Protein AF-A0A963MW33-F1 (afdb_monomer)

Foldseek 3Di:
DDLVVVLVVCVVVVNLVVNLVSLVVVLLVLLVAAEEEAAQQLQPFLLVVLLVSLVVNVVSLVVNVVSVDDSVVVVVVPRDRASLRYAYEHQDPVRLVSSLVSRLVSRVVSVCVVVPPDDDDPPSRDPSVRRHNDNQFKDAPDKDFDADPVRHGDKDQPVPDWDQDPPPRDTDGDPVRIDTDIDGHPMDTDDDDDGPYYDDDDD

Sequence (203 aa):
KDVQTAVQRLTEDGKDEEARKQVHGFHRKLCETRVLDPACGSGNFLYVALEMMKRLEGEVTALLAELGEDQGALGLTGMTVDPHQFLGIELNPWAANVAELVLWIGYLQWHFRTHGKASPSEPVLRDFHNIEHRDAVLVWEDRVPRVDDQGQPVTRWDGVTTMRHPVTGEEVPDPSARVQVYDYVKPKPTAWPEAAFIVGNPP

Radius of gyration: 24.54 Å; Cα contacts (8 Å, |Δi|>4): 303; chains: 1; bounding box: 60×40×71 Å

Mean predicted aligned error: 6.99 Å

Nearest PDB structures (foldseek):
  5hr4-assembly1_C  TM=7.504E-01  e=5.545E-04  Methylophilus methylotrophus
  3q4g-assembly1_B  TM=1.640E-01  e=1.935E+00  Vibrio cholerae O1 biovar El Tor str. N16961
  6nkd-assembly1_A  TM=1.759E-01  e=6.153E+00  metagenome

Secondary structure (DSSP, 8-state):
--HHHHHHHHHHTT-HHHHHHHHHHHHHHHHH--EEETT-TTSHHHHHHHHHHHHHHHHHHHHHHHTT--HHHHHHT-----GGGEEEEESSHHHHHHHHHHHHHHHHHHHHHHHTTPPPPSSSS-----EEES-SSEE-SEEEE-B-TTSPBPEEE-SS-EEE-TTT--EEE-TT-EEE-EEEES-EEPPPPP-SEE-S---

Solvent-accessible surface area (backbone atoms only — not comparable to full-atom values): 11671 Å² total; per-residue (Å²): 131,66,64,66,66,51,30,53,52,26,46,75,71,71,35,52,70,64,24,49,52,53,51,53,55,47,52,52,50,58,49,68,46,26,39,30,19,50,44,30,46,57,22,62,58,53,38,53,51,50,53,53,52,49,51,51,50,49,53,54,53,50,53,41,42,75,73,70,44,62,69,72,62,56,72,69,66,75,75,56,76,57,65,73,36,42,33,32,20,13,75,48,64,68,33,29,55,42,18,54,51,46,35,52,52,54,49,50,56,49,49,38,70,75,53,53,86,59,80,73,66,86,66,83,77,69,90,67,80,32,59,41,73,40,60,54,63,54,41,60,82,47,75,44,78,32,53,49,100,82,67,47,77,39,65,40,68,67,86,74,58,61,37,68,37,93,86,80,66,46,82,37,80,28,86,82,42,63,36,82,38,66,44,64,40,79,63,40,75,36,86,76,80,91,51,79,40,79,49,71,55,86,111

Structure (mmCIF, N/CA/C/O backbone):
data_AF-A0A963MW33-F1
#
_entry.id   AF-A0A963MW33-F1
#
loop_
_atom_site.group_PDB
_atom_site.id
_atom_site.type_symbol
_atom_site.label_atom_id
_atom_site.label_alt_id
_atom_site.label_comp_id
_atom_site.label_asym_id
_atom_site.label_entity_id
_atom_site.label_seq_id
_atom_site.pdbx_PDB_ins_code
_atom_site.Cartn_x
_atom_site.Cartn_y
_atom_site.Cartn_z
_atom_site.occupancy
_atom_site.B_iso_or_equiv
_atom_site.auth_seq_id
_atom_site.auth_comp_id
_atom_site.auth_asym_id
_atom_site.auth_atom_id
_atom_site.pdbx_PDB_model_num
ATOM 1 N N . LYS A 1 1 ? -23.151 8.497 4.524 1.00 48.75 1 LYS A N 1
ATOM 2 C CA . LYS A 1 1 ? -23.741 9.334 5.595 1.00 48.75 1 LYS A CA 1
ATOM 3 C C . LYS A 1 1 ? -22.627 9.625 6.576 1.00 48.75 1 LYS A C 1
ATOM 5 O O . LYS A 1 1 ? -21.864 8.707 6.841 1.00 48.75 1 LYS A O 1
ATOM 10 N N . ASP A 1 2 ? -22.503 10.869 7.013 1.00 83.62 2 ASP A N 1
ATOM 11 C CA . ASP A 1 2 ? -21.482 11.271 7.975 1.00 83.62 2 ASP A CA 1
ATOM 12 C C . ASP A 1 2 ? -21.738 10.591 9.332 1.00 83.62 2 ASP A C 1
ATOM 14 O O . ASP A 1 2 ? -22.838 10.702 9.879 1.00 83.62 2 ASP A O 1
ATOM 18 N N . VAL A 1 3 ? -20.756 9.821 9.811 1.00 84.00 3 VAL A N 1
ATOM 19 C CA . VAL A 1 3 ? -20.847 9.040 11.054 1.00 84.00 3 VAL A CA 1
ATOM 20 C C . VAL A 1 3 ? -20.904 9.976 12.255 1.00 84.00 3 VAL A C 1
ATOM 22 O O . VAL A 1 3 ? -21.692 9.721 13.158 1.00 84.00 3 VAL A O 1
ATOM 25 N N . GLN A 1 4 ? -20.173 11.095 12.228 1.00 84.94 4 GLN A N 1
ATOM 26 C CA . GLN A 1 4 ? -20.154 12.068 13.324 1.00 84.94 4 GLN A CA 1
ATOM 27 C C . GLN A 1 4 ? -21.537 12.685 13.533 1.00 84.94 4 GLN A C 1
ATOM 29 O O . GLN A 1 4 ? -22.083 12.619 14.631 1.00 84.94 4 GLN A O 1
ATOM 34 N N . THR A 1 5 ? -22.165 13.173 12.457 1.00 87.94 5 THR A N 1
ATOM 35 C CA . THR A 1 5 ? -23.544 13.686 12.511 1.00 87.94 5 THR A CA 1
ATOM 36 C C . THR A 1 5 ? -24.539 12.637 13.032 1.00 87.94 5 THR A C 1
ATOM 38 O O . THR A 1 5 ? -25.487 12.971 13.742 1.00 87.94 5 THR A O 1
ATOM 41 N N . ALA A 1 6 ? -24.369 11.363 12.661 1.00 88.25 6 ALA A N 1
ATOM 42 C CA . ALA A 1 6 ? -25.254 10.289 13.116 1.00 88.25 6 ALA A CA 1
ATOM 43 C C . ALA A 1 6 ? -25.067 9.981 14.609 1.00 88.25 6 ALA A C 1
ATOM 45 O O . ALA A 1 6 ? -26.059 9.830 15.318 1.00 88.25 6 ALA A O 1
ATOM 46 N N . VAL A 1 7 ? -23.817 9.911 15.068 1.00 89.81 7 VAL A N 1
ATOM 47 C CA . VAL A 1 7 ? -23.458 9.679 16.471 1.00 89.81 7 VAL A CA 1
ATOM 48 C C . VAL A 1 7 ? -23.977 10.814 17.341 1.00 89.81 7 VAL A C 1
ATOM 50 O O . VAL A 1 7 ? -24.705 10.542 18.285 1.00 89.81 7 VAL A O 1
ATOM 53 N N . GLN A 1 8 ? -23.719 12.070 16.964 1.00 89.50 8 GLN A N 1
ATOM 54 C CA . GLN A 1 8 ? -24.166 13.234 17.728 1.00 89.50 8 GLN A CA 1
ATOM 55 C C . GLN A 1 8 ? -25.685 13.226 17.955 1.00 89.50 8 GLN A C 1
ATOM 57 O O . GLN A 1 8 ? -26.142 13.405 19.079 1.00 89.50 8 GLN A O 1
ATOM 62 N N . ARG A 1 9 ? -26.471 12.947 16.908 1.00 90.94 9 ARG A N 1
ATOM 63 C CA . ARG A 1 9 ? -27.935 12.850 17.024 1.00 90.94 9 ARG A CA 1
ATOM 64 C C . ARG A 1 9 ? -28.382 11.717 17.943 1.00 90.94 9 ARG A C 1
ATOM 66 O O . ARG A 1 9 ? -29.326 11.887 18.701 1.00 90.94 9 ARG A O 1
ATOM 73 N N . LEU A 1 10 ? -27.736 10.554 17.857 1.00 91.00 10 LEU A N 1
ATOM 74 C CA . LEU A 1 10 ? -28.074 9.415 18.712 1.00 91.00 10 LEU A CA 1
ATOM 75 C C . LEU A 1 10 ? -27.743 9.714 20.178 1.00 91.00 10 LEU A C 1
ATOM 77 O O . LEU A 1 10 ? -28.551 9.404 21.045 1.00 91.0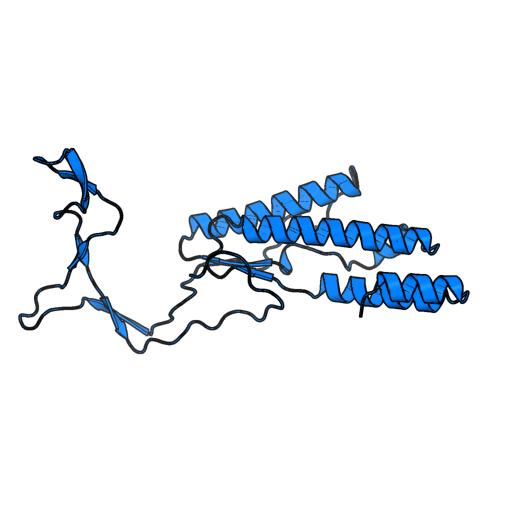0 10 LEU A O 1
ATOM 81 N N . THR A 1 11 ? -26.623 10.378 20.451 1.00 88.75 11 THR A N 1
ATOM 82 C CA . THR A 1 11 ? -26.260 10.817 21.804 1.00 88.75 11 THR A CA 1
ATOM 83 C C . THR A 1 11 ? -27.231 11.878 22.340 1.00 88.75 11 THR A C 1
ATOM 85 O O . THR A 1 11 ? -27.667 11.777 23.483 1.00 88.75 11 THR A O 1
ATOM 88 N N .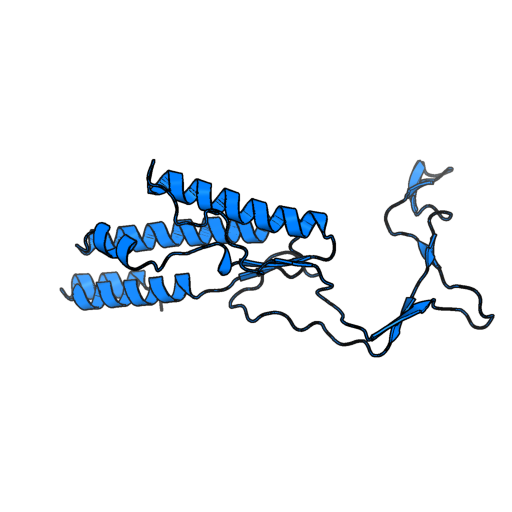 GLU A 1 12 ? -27.652 12.851 21.521 1.00 90.69 12 GLU A N 1
ATOM 89 C CA . GLU A 1 12 ? -28.690 13.836 21.891 1.00 90.69 12 GLU A CA 1
ATOM 90 C C . GLU A 1 12 ? -30.039 13.168 22.227 1.00 90.69 12 GLU A C 1
ATOM 92 O O . GLU A 1 12 ? -30.731 13.594 23.153 1.00 90.69 12 GLU A O 1
ATOM 97 N N . ASP A 1 13 ? -30.383 12.084 21.527 1.00 92.31 13 ASP A N 1
ATOM 98 C CA . ASP A 1 13 ? -31.578 11.269 21.773 1.00 92.31 13 ASP A CA 1
ATOM 99 C C . ASP A 1 13 ? -31.429 10.290 22.966 1.00 92.31 13 ASP A C 1
ATOM 101 O O . ASP A 1 13 ? -32.359 9.528 23.248 1.00 92.31 13 ASP A O 1
ATOM 105 N N . GLY A 1 14 ? -30.278 10.263 23.653 1.00 89.69 14 GLY A N 1
ATOM 106 C CA . GLY A 1 14 ? -29.984 9.334 24.757 1.00 89.69 14 GLY A CA 1
ATOM 107 C C . GLY A 1 14 ? -29.775 7.874 24.324 1.00 89.69 14 GLY A C 1
ATOM 108 O O . GLY A 1 14 ? -29.991 6.952 25.111 1.00 89.69 14 GLY A O 1
ATOM 109 N N . LYS A 1 15 ? -29.403 7.650 23.060 1.00 92.50 15 LYS A N 1
ATOM 110 C CA . LYS A 1 15 ? -29.235 6.346 22.394 1.00 92.50 15 LYS A CA 1
ATOM 111 C C . LYS A 1 15 ? -27.761 5.959 22.248 1.00 92.50 15 LYS A C 1
ATOM 113 O O . LYS A 1 15 ? -27.265 5.703 21.147 1.00 92.50 15 LYS A O 1
ATOM 118 N N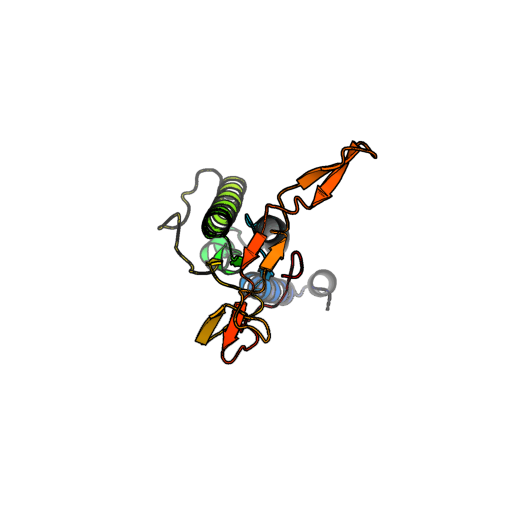 . ASP A 1 16 ? -27.050 5.920 23.370 1.00 88.00 16 ASP A N 1
ATOM 119 C CA . ASP A 1 16 ? -25.592 5.729 23.389 1.00 88.00 16 ASP A CA 1
ATOM 120 C C . ASP A 1 16 ? -25.158 4.354 22.857 1.00 88.00 16 ASP A C 1
ATOM 122 O O . ASP A 1 16 ? -24.148 4.242 22.162 1.00 88.00 16 ASP A O 1
ATOM 126 N N . GLU A 1 17 ? -25.948 3.304 23.093 1.00 88.38 17 GLU A N 1
ATOM 127 C CA . GLU A 1 17 ? -25.665 1.963 22.564 1.00 88.38 17 GLU A CA 1
ATOM 128 C C . GLU A 1 17 ? -25.762 1.917 21.030 1.00 88.38 17 GLU A C 1
ATOM 130 O O . GLU A 1 17 ? -24.904 1.339 20.352 1.00 88.38 17 GLU A O 1
ATOM 135 N N . GLU A 1 18 ? -26.771 2.566 20.437 1.00 90.81 18 GLU A N 1
ATOM 136 C CA . GLU A 1 18 ? -26.845 2.688 18.981 1.00 90.81 18 GLU A CA 1
ATOM 137 C C . GLU A 1 18 ? -25.737 3.581 18.417 1.00 90.81 18 GLU A C 1
ATOM 139 O O . GLU A 1 18 ? -25.229 3.290 17.328 1.00 90.81 18 GLU A O 1
ATOM 144 N N . ALA A 1 19 ? -25.335 4.627 19.145 1.00 90.88 19 ALA A N 1
ATOM 145 C CA . ALA A 1 19 ? -24.217 5.486 18.773 1.00 90.88 19 ALA A CA 1
ATOM 146 C C . ALA A 1 19 ? -22.904 4.686 18.707 1.00 90.88 19 ALA A C 1
ATOM 148 O O . ALA A 1 19 ? -22.249 4.679 17.660 1.00 90.88 19 ALA A O 1
ATOM 149 N N . ARG A 1 20 ? -22.574 3.912 19.751 1.00 90.50 20 ARG A N 1
ATOM 150 C CA . ARG A 1 20 ? -21.399 3.019 19.757 1.00 90.50 20 ARG A CA 1
ATOM 151 C C . ARG A 1 20 ? -21.442 2.032 18.599 1.00 90.50 20 ARG A C 1
ATOM 153 O O . ARG A 1 20 ? -20.453 1.862 17.891 1.00 90.50 20 ARG A O 1
ATOM 160 N N . LYS A 1 21 ? -22.603 1.426 18.328 1.00 90.69 21 LYS A N 1
ATOM 161 C CA . LYS A 1 21 ? -22.762 0.485 17.208 1.00 90.69 21 LYS A CA 1
ATOM 162 C C . LYS A 1 21 ? -22.443 1.116 15.847 1.00 90.69 21 LYS A C 1
ATOM 164 O O . LYS A 1 21 ? -21.883 0.436 14.986 1.00 90.69 21 LYS A O 1
ATOM 169 N N . GLN A 1 22 ? -22.783 2.390 15.633 1.00 92.50 22 GLN A N 1
ATOM 170 C CA . GLN A 1 22 ? -22.403 3.106 14.407 1.00 92.50 22 GLN A CA 1
ATOM 171 C C . GLN A 1 22 ? -20.886 3.275 14.304 1.00 92.50 22 GLN A C 1
ATOM 173 O O . GLN A 1 22 ? -20.317 3.020 13.241 1.00 92.50 22 GLN A O 1
ATOM 178 N N . VAL A 1 23 ? -20.232 3.653 15.404 1.00 92.12 23 VAL A N 1
ATOM 179 C CA . VAL A 1 23 ? -18.778 3.848 15.441 1.00 92.12 23 VAL A CA 1
ATOM 180 C C . VAL A 1 23 ? -18.035 2.524 15.244 1.00 92.12 23 VAL A C 1
ATOM 182 O O . VAL A 1 23 ? -17.145 2.460 14.404 1.00 92.12 23 VAL A O 1
ATOM 185 N N . HIS A 1 24 ? -18.469 1.435 15.886 1.00 90.75 24 HIS A N 1
ATOM 186 C CA . HIS A 1 24 ? -17.952 0.078 15.642 1.00 90.75 24 HIS A CA 1
ATOM 187 C C . HIS A 1 24 ? -18.115 -0.360 14.185 1.00 90.75 24 HIS A C 1
ATOM 189 O O . HIS A 1 24 ? -17.204 -0.932 13.586 1.00 90.75 24 HIS A O 1
ATOM 195 N N . GLY A 1 25 ? -19.271 -0.068 13.581 1.00 92.12 25 GLY A N 1
ATOM 196 C CA . GLY A 1 25 ? -19.514 -0.350 12.167 1.00 92.12 25 GLY A CA 1
ATOM 197 C C . GLY A 1 25 ? -18.551 0.399 11.244 1.00 92.12 25 GLY A C 1
ATOM 198 O O . GLY A 1 25 ? -18.087 -0.164 10.250 1.00 92.12 25 GLY A O 1
ATOM 199 N N . PHE A 1 26 ? -18.224 1.647 11.586 1.00 93.56 26 PHE A N 1
ATOM 200 C CA . PHE A 1 26 ? -17.223 2.434 10.877 1.00 93.56 26 PHE A CA 1
ATOM 201 C C . PHE A 1 26 ? -15.803 1.905 11.103 1.00 93.56 26 PHE A C 1
ATOM 203 O O . PHE A 1 26 ? -15.081 1.722 10.126 1.00 93.56 26 PHE A O 1
ATOM 210 N N . HIS A 1 27 ? -15.430 1.597 12.348 1.00 92.44 27 HIS A N 1
ATOM 211 C CA . HIS A 1 27 ? -14.123 1.035 12.702 1.00 92.44 27 HIS A CA 1
ATOM 212 C C . HIS A 1 27 ? -13.838 -0.258 11.940 1.00 92.44 27 HIS A C 1
ATOM 214 O O . HIS A 1 27 ? -12.794 -0.403 11.307 1.00 92.44 27 HIS A O 1
ATOM 220 N N . ARG A 1 28 ? -14.818 -1.168 11.896 1.00 92.56 28 ARG A N 1
ATOM 221 C CA . ARG A 1 28 ? -14.711 -2.402 11.111 1.00 92.56 28 ARG A CA 1
ATOM 222 C C . ARG A 1 28 ? -14.475 -2.107 9.631 1.00 92.56 28 ARG A C 1
ATOM 224 O O . ARG A 1 28 ? -13.563 -2.665 9.035 1.00 92.56 28 ARG A O 1
ATOM 231 N N . LYS A 1 29 ? -15.249 -1.187 9.046 1.00 94.25 29 LYS A N 1
ATOM 232 C CA . LYS A 1 29 ? -15.061 -0.786 7.645 1.00 94.25 29 LYS A CA 1
ATOM 233 C C . LYS A 1 29 ? -13.669 -0.190 7.407 1.00 94.25 29 LYS A C 1
ATOM 235 O O . LYS A 1 29 ? -13.078 -0.435 6.358 1.00 94.25 29 LYS A O 1
ATOM 240 N N . LEU A 1 30 ? -13.147 0.585 8.356 1.00 94.75 30 LEU A N 1
ATOM 241 C CA . LEU A 1 30 ? -11.799 1.143 8.291 1.00 94.75 30 LEU A CA 1
ATOM 242 C C . LEU A 1 30 ? -10.735 0.032 8.290 1.00 94.75 30 LEU A C 1
ATOM 244 O O . LEU A 1 30 ? -9.830 0.086 7.464 1.00 94.75 30 LEU A O 1
ATOM 248 N N . CYS A 1 31 ? -10.887 -0.996 9.131 1.00 93.56 31 CYS A N 1
ATOM 249 C CA . CYS A 1 31 ? -9.987 -2.159 9.199 1.00 93.56 31 CYS A CA 1
ATOM 250 C C . CYS A 1 31 ? -10.105 -3.115 7.993 1.00 93.56 31 CYS A C 1
ATOM 252 O O . CYS A 1 31 ? -9.196 -3.890 7.728 1.00 93.56 31 CYS A O 1
ATOM 254 N N . GLU A 1 32 ? -11.212 -3.070 7.248 1.00 94.56 32 GLU A N 1
ATOM 255 C CA . GLU A 1 32 ? -11.421 -3.864 6.024 1.00 94.56 32 GLU A CA 1
ATOM 256 C C . GLU A 1 32 ? -11.023 -3.102 4.743 1.00 94.56 32 GLU A C 1
ATOM 258 O O . GLU A 1 32 ? -10.964 -3.675 3.654 1.00 94.56 32 GLU A O 1
ATOM 263 N N . THR A 1 33 ? -10.769 -1.793 4.839 1.00 97.06 33 THR A N 1
ATOM 264 C CA . THR A 1 33 ? -10.460 -0.946 3.679 1.00 97.06 33 THR A CA 1
ATOM 265 C C . THR A 1 33 ? -9.074 -1.274 3.135 1.00 97.06 33 THR A C 1
ATOM 267 O O . THR A 1 33 ? -8.101 -1.202 3.873 1.00 97.06 33 THR A O 1
ATOM 270 N N . ARG A 1 34 ? -8.964 -1.577 1.838 1.00 97.94 34 ARG A N 1
ATOM 271 C CA . ARG A 1 34 ? -7.679 -1.835 1.165 1.00 97.94 34 ARG A CA 1
ATOM 272 C C . ARG A 1 34 ? -7.307 -0.689 0.228 1.00 97.94 34 ARG A C 1
ATOM 274 O O . ARG A 1 34 ? -8.168 -0.196 -0.504 1.00 97.94 34 ARG A O 1
ATOM 281 N N . VAL A 1 35 ? -6.039 -0.292 0.238 1.00 98.31 35 VAL A N 1
ATOM 282 C CA . VAL A 1 35 ? -5.477 0.792 -0.582 1.00 98.31 35 VAL A CA 1
ATOM 283 C C . VAL A 1 35 ? -4.408 0.208 -1.495 1.00 98.31 35 VAL A C 1
ATOM 285 O O . VAL A 1 35 ? -3.521 -0.477 -1.004 1.00 98.31 35 VAL A O 1
ATOM 288 N N . LEU A 1 36 ? -4.481 0.474 -2.797 1.00 98.19 36 LEU A N 1
ATOM 289 C CA . LEU A 1 36 ? -3.510 0.013 -3.791 1.00 98.19 36 LEU A CA 1
ATOM 290 C C . LEU A 1 36 ? -2.697 1.181 -4.357 1.00 98.19 36 LEU A C 1
ATOM 292 O O . LEU A 1 36 ? -3.268 2.197 -4.744 1.00 98.19 36 LEU A O 1
ATOM 296 N N . ASP A 1 37 ? -1.387 0.996 -4.480 1.00 98.06 37 ASP A N 1
ATOM 297 C CA . ASP A 1 37 ? -0.503 1.816 -5.309 1.00 98.06 37 ASP A CA 1
ATOM 298 C C . ASP A 1 37 ? 0.154 0.919 -6.382 1.00 98.06 37 ASP A C 1
ATOM 300 O O . ASP A 1 37 ? 1.003 0.086 -6.048 1.00 98.06 37 ASP A O 1
ATOM 304 N N . PRO A 1 38 ? -0.264 1.014 -7.661 1.00 96.94 38 PRO A N 1
ATOM 305 C CA . PRO A 1 38 ? 0.209 0.138 -8.733 1.00 96.94 38 PRO A CA 1
ATOM 306 C C . PRO A 1 38 ? 1.599 0.517 -9.276 1.00 96.94 38 PRO A C 1
ATOM 308 O O . PRO A 1 38 ? 2.081 -0.145 -10.190 1.00 96.94 38 PRO A O 1
ATOM 311 N N . ALA A 1 39 ? 2.232 1.567 -8.751 1.00 96.38 39 ALA A N 1
ATOM 312 C CA . ALA A 1 39 ? 3.600 1.964 -9.076 1.00 96.38 39 ALA A CA 1
ATOM 313 C C . ALA A 1 39 ? 4.283 2.491 -7.808 1.00 96.38 39 ALA A C 1
ATOM 315 O O . ALA A 1 39 ? 4.708 3.650 -7.730 1.00 96.38 39 ALA A O 1
ATOM 316 N N . CYS A 1 40 ? 4.319 1.644 -6.773 1.00 96.25 40 CYS A N 1
ATOM 317 C CA . CYS A 1 40 ? 4.516 2.124 -5.410 1.00 96.25 40 CYS A CA 1
ATOM 318 C C . CYS A 1 40 ? 5.925 2.641 -5.117 1.00 96.25 40 CYS A C 1
ATOM 320 O O . CYS A 1 40 ? 6.119 3.342 -4.116 1.00 96.25 40 CYS A O 1
ATOM 322 N N . GLY A 1 41 ? 6.921 2.319 -5.950 1.00 95.81 41 GLY A N 1
ATOM 323 C CA . GLY A 1 41 ? 8.308 2.690 -5.714 1.00 95.81 41 GLY A CA 1
ATOM 324 C C . GLY A 1 41 ? 8.755 2.218 -4.335 1.00 95.81 41 GLY A C 1
ATOM 325 O O . GLY A 1 41 ? 8.571 1.063 -3.968 1.00 95.81 41 GLY A O 1
ATOM 326 N N . SER A 1 42 ? 9.303 3.138 -3.541 1.00 95.81 42 SER A N 1
ATOM 327 C CA . SER A 1 42 ? 9.700 2.899 -2.147 1.00 95.81 42 SER A CA 1
ATOM 328 C C . SER A 1 42 ? 8.549 2.974 -1.128 1.00 95.81 42 SER A C 1
ATOM 330 O O . SER A 1 42 ? 8.806 2.987 0.074 1.00 95.81 42 SER A O 1
ATOM 332 N N . GLY A 1 43 ? 7.291 3.054 -1.571 1.00 96.44 43 GLY A N 1
ATOM 333 C CA . GLY A 1 43 ? 6.102 2.935 -0.722 1.00 96.44 43 GLY A CA 1
ATOM 334 C C . GLY A 1 43 ? 5.609 4.229 -0.069 1.00 96.44 43 GLY A C 1
ATOM 335 O O . GLY A 1 43 ? 4.821 4.166 0.871 1.00 96.44 43 GLY A O 1
ATOM 336 N N . ASN A 1 44 ? 6.033 5.411 -0.531 1.00 96.12 44 ASN A N 1
ATOM 337 C CA . ASN A 1 44 ? 5.699 6.680 0.136 1.00 96.12 44 ASN A CA 1
ATOM 338 C C . ASN A 1 44 ? 4.184 6.961 0.213 1.00 96.12 44 ASN A C 1
ATOM 340 O O . ASN A 1 44 ? 3.687 7.352 1.266 1.00 96.12 44 ASN A O 1
ATOM 344 N N . PHE A 1 45 ? 3.431 6.755 -0.872 1.00 97.25 45 PHE A N 1
ATOM 345 C CA . PHE A 1 45 ? 1.979 6.979 -0.849 1.00 97.25 45 PHE A CA 1
ATOM 346 C C . PHE A 1 45 ? 1.259 5.981 0.056 1.00 97.25 45 PHE A C 1
ATOM 348 O O . PHE A 1 45 ? 0.359 6.372 0.799 1.00 97.25 45 PHE A O 1
ATOM 355 N N . LEU A 1 46 ? 1.689 4.717 0.042 1.00 97.69 46 LEU A N 1
ATOM 356 C CA . LEU A 1 46 ? 1.166 3.687 0.937 1.00 97.69 46 LEU A CA 1
ATOM 357 C C . LEU A 1 46 ? 1.453 4.022 2.407 1.00 97.69 46 LEU A C 1
ATOM 359 O O .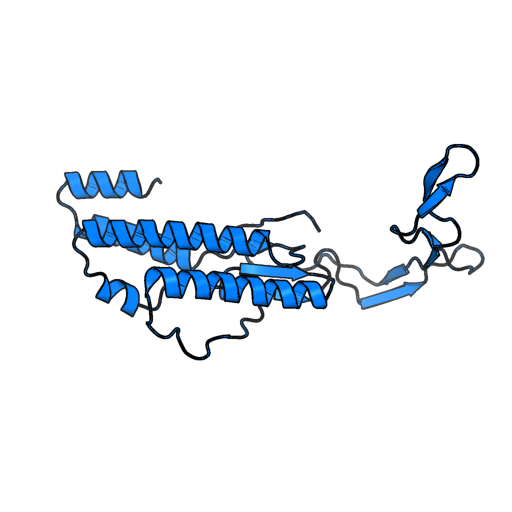 LEU A 1 46 ? 0.562 3.903 3.242 1.00 97.69 46 LEU A O 1
ATOM 363 N N . TYR A 1 47 ? 2.654 4.517 2.717 1.00 96.94 47 TYR A N 1
ATOM 364 C CA . TYR A 1 47 ? 3.011 4.998 4.052 1.00 96.94 47 TYR A CA 1
ATOM 365 C C . TYR A 1 47 ? 2.123 6.158 4.510 1.00 96.94 47 TYR A C 1
ATOM 367 O O . TYR A 1 47 ? 1.585 6.120 5.615 1.00 96.94 47 TYR A O 1
ATOM 375 N N . VAL A 1 48 ? 1.928 7.172 3.661 1.00 96.88 48 VAL A N 1
ATOM 376 C CA . VAL A 1 48 ? 1.061 8.315 3.987 1.00 96.88 48 VAL A CA 1
ATOM 377 C C . VAL A 1 48 ? -0.378 7.847 4.206 1.00 96.88 48 VAL A C 1
ATOM 379 O O . VAL A 1 48 ? -1.022 8.273 5.163 1.00 96.88 48 VAL A O 1
ATOM 382 N N . ALA A 1 49 ? -0.880 6.934 3.370 1.00 97.56 49 ALA A N 1
ATOM 383 C CA . ALA A 1 49 ? -2.208 6.356 3.546 1.00 97.56 49 ALA A CA 1
ATOM 384 C C . ALA A 1 49 ? -2.328 5.602 4.884 1.00 97.56 49 ALA A C 1
ATOM 386 O O . ALA A 1 49 ? -3.308 5.804 5.603 1.00 97.56 49 ALA A O 1
ATOM 387 N N . LEU A 1 50 ? -1.319 4.804 5.255 1.00 97.06 50 LEU A N 1
ATOM 388 C CA . LEU A 1 50 ? -1.245 4.119 6.549 1.00 97.06 50 LEU A CA 1
ATOM 389 C C . LEU A 1 50 ? -1.271 5.106 7.711 1.00 97.06 50 LEU A C 1
ATOM 391 O O . LEU A 1 50 ? -2.068 4.940 8.632 1.00 97.06 50 LEU A O 1
ATOM 395 N N . GLU A 1 51 ? -0.448 6.151 7.663 1.00 95.25 51 GLU A N 1
ATOM 396 C CA . GLU A 1 51 ? -0.406 7.179 8.701 1.00 95.25 51 GLU A CA 1
ATOM 397 C C . GLU A 1 51 ? -1.763 7.884 8.856 1.00 95.25 51 GLU A C 1
ATOM 399 O O . GLU A 1 51 ? -2.256 8.053 9.975 1.00 95.25 51 GLU A O 1
ATOM 404 N N . MET A 1 52 ? -2.408 8.250 7.745 1.00 96.19 52 MET A N 1
ATOM 405 C CA . MET A 1 52 ? -3.722 8.896 7.764 1.00 96.19 52 MET A CA 1
ATOM 406 C C . MET A 1 52 ? -4.818 7.966 8.299 1.00 96.19 52 MET A C 1
ATOM 408 O O . MET A 1 52 ? -5.633 8.395 9.116 1.00 96.19 52 MET A O 1
ATOM 412 N N . MET A 1 53 ? -4.829 6.692 7.893 1.00 96.38 53 MET A N 1
ATOM 413 C CA . MET A 1 53 ? -5.788 5.704 8.400 1.00 96.38 53 MET A CA 1
ATOM 414 C C . MET A 1 53 ? -5.569 5.406 9.886 1.00 96.38 53 MET A C 1
ATOM 416 O O . MET A 1 53 ? -6.541 5.308 10.630 1.00 96.38 53 MET A O 1
ATOM 420 N N . LYS A 1 54 ? -4.315 5.339 10.346 1.00 93.94 54 LYS A N 1
ATOM 421 C CA . LYS A 1 54 ? -3.970 5.186 11.766 1.00 93.94 54 LYS A CA 1
ATOM 422 C C . LYS A 1 54 ? -4.382 6.381 12.615 1.00 93.94 54 LYS A C 1
ATOM 424 O O . LYS A 1 54 ? -4.878 6.211 13.728 1.00 93.94 54 LYS A O 1
ATOM 429 N N . ARG A 1 55 ? -4.231 7.595 12.088 1.00 93.94 55 ARG A N 1
ATOM 430 C CA . ARG A 1 55 ? -4.733 8.802 12.748 1.00 93.94 55 ARG A CA 1
ATOM 431 C C . ARG A 1 55 ? -6.256 8.772 12.882 1.00 93.94 55 ARG A C 1
ATOM 433 O O . ARG A 1 55 ? -6.763 9.033 13.968 1.00 93.94 55 ARG A O 1
ATOM 440 N N . LEU A 1 56 ? -6.959 8.407 11.811 1.00 94.06 56 LEU A N 1
ATOM 441 C CA . LEU A 1 56 ? -8.414 8.272 11.814 1.00 94.06 56 LEU A CA 1
ATOM 442 C C . LEU A 1 56 ? -8.889 7.181 12.788 1.00 94.06 56 LEU A C 1
ATOM 444 O O . LEU A 1 56 ? -9.849 7.391 13.519 1.00 94.06 56 LEU A O 1
ATOM 448 N N . GLU A 1 57 ? -8.193 6.046 12.858 1.00 92.31 57 GLU A N 1
ATOM 449 C CA . GLU A 1 57 ? -8.435 5.003 13.865 1.00 92.31 57 GLU A CA 1
ATOM 450 C C . GLU A 1 57 ? -8.289 5.541 15.301 1.00 92.31 57 GLU A C 1
ATOM 452 O O . GLU A 1 57 ? -9.095 5.217 16.178 1.00 92.31 57 GLU A O 1
ATOM 457 N N . GLY A 1 58 ? -7.296 6.400 15.547 1.00 89.69 58 GLY A N 1
ATOM 458 C CA . GLY A 1 58 ? -7.135 7.082 16.831 1.00 89.69 58 GLY A CA 1
ATOM 459 C C . GLY A 1 58 ? -8.333 7.968 17.190 1.00 89.69 58 GLY A C 1
ATOM 460 O O . GLY A 1 58 ? -8.805 7.923 18.324 1.00 89.69 58 GLY A O 1
ATOM 461 N N . GLU A 1 59 ? -8.868 8.721 16.225 1.00 91.31 59 GLU A N 1
ATOM 462 C CA . GLU A 1 59 ? -10.072 9.551 16.409 1.00 91.31 59 GLU A CA 1
ATOM 463 C C . GLU A 1 59 ? -11.317 8.697 16.703 1.00 91.31 59 GLU A C 1
ATOM 465 O O . GLU A 1 59 ? -12.104 9.022 17.591 1.00 91.31 59 GLU A O 1
ATOM 470 N N . VAL A 1 60 ? -11.468 7.564 16.011 1.00 90.88 60 VAL A N 1
ATOM 471 C CA . VAL A 1 60 ? -12.541 6.585 16.252 1.00 90.88 60 VAL A CA 1
ATOM 472 C C . VAL A 1 60 ? -12.457 6.003 17.665 1.00 90.88 60 VAL A C 1
ATOM 474 O O . VAL A 1 60 ? -13.466 5.920 18.364 1.00 90.88 60 VAL A O 1
ATOM 477 N N . THR A 1 61 ? -11.253 5.638 18.103 1.00 88.31 61 THR A N 1
ATOM 478 C CA . THR A 1 61 ? -11.008 5.081 19.442 1.00 88.31 61 THR A CA 1
ATOM 479 C C . THR A 1 61 ? -11.297 6.111 20.536 1.00 88.31 61 THR A C 1
ATOM 481 O O . THR A 1 61 ? -11.908 5.779 21.551 1.00 88.31 61 THR A O 1
ATOM 484 N N . ALA A 1 62 ? -10.909 7.373 20.321 1.00 88.00 62 ALA A N 1
ATOM 485 C CA . ALA A 1 62 ? -11.221 8.469 21.235 1.00 88.00 62 ALA A CA 1
ATOM 486 C C . ALA A 1 62 ? -12.738 8.685 21.367 1.00 88.00 62 ALA A C 1
ATOM 488 O O . ALA A 1 62 ? -13.241 8.781 22.484 1.00 88.00 62 ALA A O 1
ATOM 489 N N . LEU A 1 63 ? -13.474 8.664 20.251 1.00 89.56 63 LEU A N 1
ATOM 490 C CA . LEU A 1 63 ? -14.932 8.804 20.254 1.00 89.56 63 LEU A CA 1
ATOM 491 C C . LEU A 1 63 ? -15.631 7.667 21.018 1.00 89.56 63 LEU A C 1
ATOM 493 O O . LEU A 1 63 ? -16.585 7.909 21.752 1.00 89.56 63 LEU A O 1
ATOM 497 N N . LEU A 1 64 ? -15.162 6.423 20.887 1.00 88.69 64 LEU A N 1
ATOM 498 C CA . LEU A 1 64 ? -15.710 5.299 21.658 1.00 88.69 64 LEU A CA 1
ATOM 499 C C . LEU A 1 64 ? -15.458 5.454 23.164 1.00 88.69 64 LEU A C 1
ATOM 501 O O . LEU A 1 64 ? -16.350 5.172 23.965 1.00 88.69 64 LEU A O 1
ATOM 505 N N . ALA A 1 65 ? -14.283 5.962 23.544 1.00 86.75 65 ALA A N 1
ATOM 506 C CA . ALA A 1 65 ? -13.973 6.267 24.938 1.00 86.75 65 ALA A CA 1
ATOM 507 C C . ALA A 1 65 ? -14.869 7.387 25.501 1.00 86.75 65 ALA A C 1
ATOM 509 O O . ALA A 1 65 ? -15.343 7.282 26.631 1.00 86.75 65 ALA A O 1
ATOM 510 N N . GLU A 1 66 ? -15.161 8.428 24.712 1.00 88.12 66 GLU A N 1
ATOM 511 C CA . GLU A 1 66 ? -16.116 9.488 25.080 1.00 88.12 66 GLU A CA 1
ATOM 512 C C . GLU A 1 66 ? -17.541 8.950 25.270 1.00 88.12 66 GLU A C 1
ATOM 514 O O . GLU A 1 66 ? -18.250 9.382 26.177 1.00 88.12 66 GLU A O 1
ATOM 519 N N . LEU A 1 67 ? -17.938 7.953 24.474 1.00 87.62 67 LEU A N 1
ATOM 520 C CA . LEU A 1 67 ? -19.206 7.236 24.628 1.00 87.62 67 LEU A CA 1
ATOM 521 C C . LEU A 1 67 ? -19.202 6.243 25.807 1.00 87.62 67 LEU A C 1
ATOM 523 O O . LEU A 1 67 ? -20.171 5.501 25.974 1.00 87.62 67 LEU A O 1
ATOM 527 N N . GLY A 1 68 ? -18.151 6.208 26.630 1.00 84.44 68 GLY A N 1
ATOM 528 C CA . GLY A 1 68 ? -18.069 5.406 27.853 1.00 84.44 68 GLY A CA 1
ATOM 529 C C . GLY A 1 68 ? -17.618 3.958 27.652 1.00 84.44 68 GLY A C 1
ATOM 530 O O . GLY A 1 68 ? -17.836 3.135 28.540 1.00 84.44 68 GLY A O 1
ATOM 531 N N . GLU A 1 69 ? -17.020 3.625 26.507 1.00 80.94 69 GLU A N 1
ATOM 532 C CA . GLU A 1 69 ? -16.424 2.308 26.271 1.00 80.94 69 GLU A CA 1
ATOM 533 C C . GLU A 1 69 ? -14.989 2.252 26.822 1.00 80.94 69 GLU A C 1
ATOM 535 O O . GLU A 1 69 ? -14.186 3.160 26.605 1.00 80.94 69 GLU A O 1
ATOM 540 N N . ASP A 1 70 ? -14.656 1.191 27.562 1.00 70.12 70 ASP A N 1
ATOM 541 C CA . ASP A 1 70 ? -13.311 1.024 28.118 1.00 70.12 70 ASP A CA 1
ATOM 542 C C . ASP A 1 70 ? -12.301 0.752 26.989 1.00 70.12 70 ASP A C 1
ATOM 544 O O . ASP A 1 70 ? -12.475 -0.170 26.186 1.00 70.12 70 ASP A O 1
ATOM 548 N N . GLN A 1 71 ? -11.213 1.527 26.942 1.00 60.53 71 GLN A N 1
ATOM 549 C CA . GLN A 1 71 ? -10.163 1.392 25.926 1.00 60.53 71 GLN A CA 1
ATOM 550 C C . GLN A 1 71 ? -9.521 -0.004 25.923 1.00 60.53 71 GLN A C 1
ATOM 552 O O . GLN A 1 71 ? -9.059 -0.468 24.879 1.00 60.53 71 GLN A O 1
ATOM 557 N N . GLY A 1 72 ? -9.540 -0.705 27.064 1.00 57.09 72 GLY A N 1
ATOM 558 C CA . GLY A 1 72 ? -9.081 -2.091 27.151 1.00 57.09 72 GLY A CA 1
ATOM 559 C C . GLY A 1 72 ? -9.880 -3.051 26.261 1.00 57.09 72 GLY A C 1
ATOM 560 O O . GLY A 1 72 ? -9.298 -3.966 25.682 1.00 57.09 72 GLY A O 1
ATOM 561 N N . ALA A 1 73 ? -11.186 -2.822 26.086 1.00 53.47 73 ALA A N 1
ATOM 562 C CA . ALA A 1 73 ? -12.047 -3.669 25.261 1.00 53.47 73 ALA A CA 1
ATOM 563 C C 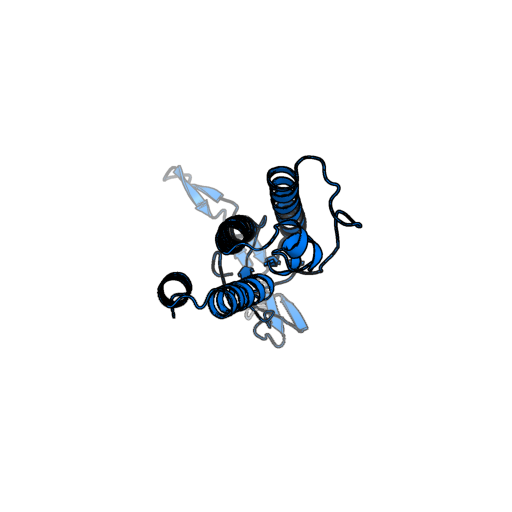. ALA A 1 73 ? -11.742 -3.527 23.760 1.00 53.47 73 ALA A C 1
ATOM 565 O O . ALA A 1 73 ? -11.797 -4.514 23.030 1.00 53.47 73 ALA A O 1
ATOM 566 N N . LEU A 1 74 ? -11.349 -2.331 23.311 1.00 55.00 74 LEU A N 1
ATOM 567 C CA . LEU A 1 74 ? -11.045 -2.047 21.905 1.00 55.00 74 LEU A CA 1
ATOM 568 C C . LEU A 1 74 ? -9.745 -2.707 21.445 1.00 55.00 74 LEU A C 1
ATOM 570 O O . LEU A 1 74 ? -9.731 -3.374 20.408 1.00 55.00 74 LEU A O 1
ATOM 574 N N . GLY A 1 75 ? -8.690 -2.617 22.262 1.00 53.12 75 GLY A N 1
ATOM 575 C CA . GLY A 1 75 ? -7.412 -3.289 21.998 1.00 53.12 75 GLY A CA 1
ATOM 576 C C . GLY A 1 75 ? -7.504 -4.822 22.006 1.00 53.12 75 GLY A C 1
ATOM 577 O O . GLY A 1 75 ? -6.726 -5.489 21.328 1.00 53.12 75 GLY A O 1
ATOM 578 N N . LEU A 1 76 ? -8.483 -5.393 22.718 1.00 46.69 76 LEU A N 1
ATOM 579 C CA . LEU A 1 76 ? -8.700 -6.843 22.811 1.00 46.69 76 LEU A CA 1
ATOM 580 C C . LEU A 1 76 ? -9.376 -7.455 21.575 1.00 46.69 76 LEU A C 1
ATOM 582 O O . LEU A 1 76 ? -9.299 -8.669 21.390 1.00 46.69 76 LEU A O 1
ATOM 586 N N . THR A 1 77 ? -10.027 -6.657 20.720 1.00 57.66 77 THR A N 1
ATOM 587 C CA . THR A 1 77 ? -10.732 -7.197 19.540 1.00 57.66 77 THR A CA 1
ATOM 588 C C . THR A 1 77 ? -9.799 -7.627 18.407 1.00 57.66 77 THR A C 1
ATOM 590 O O . THR A 1 77 ? -10.242 -8.312 17.487 1.00 57.66 77 THR A O 1
ATOM 593 N N . GLY A 1 78 ? -8.522 -7.224 18.444 1.00 67.62 78 GLY A N 1
ATOM 594 C CA . GLY A 1 78 ? -7.553 -7.496 17.376 1.00 67.62 78 GLY A CA 1
ATOM 595 C C . GLY A 1 78 ? -7.889 -6.830 16.034 1.00 67.62 78 GLY A C 1
ATOM 596 O O . GLY A 1 78 ? -7.171 -7.043 15.061 1.00 67.62 78 GLY A O 1
ATOM 597 N N . MET A 1 79 ? -8.959 -6.029 15.966 1.00 79.19 79 MET A N 1
ATOM 598 C CA . MET A 1 79 ? -9.339 -5.265 14.783 1.00 79.19 79 MET A CA 1
ATOM 599 C C . MET A 1 79 ? -8.647 -3.914 14.832 1.00 79.19 79 MET A C 1
ATOM 601 O O . MET A 1 79 ? -9.101 -2.993 15.511 1.00 79.19 79 MET A O 1
ATOM 605 N N . THR A 1 80 ? -7.531 -3.817 14.120 1.00 88.62 80 THR A N 1
ATOM 606 C CA . THR A 1 80 ? -6.793 -2.572 13.961 1.00 88.62 80 THR A CA 1
ATOM 607 C C . THR A 1 80 ? -6.344 -2.402 12.524 1.00 88.62 80 THR A C 1
ATOM 609 O O . THR A 1 80 ? -6.168 -3.384 11.803 1.00 88.62 80 THR A O 1
ATOM 612 N N . VAL A 1 81 ? -6.128 -1.154 12.121 1.00 92.75 81 VAL A N 1
ATOM 613 C CA . VAL A 1 81 ? -5.471 -0.859 10.858 1.00 92.75 81 VAL A CA 1
ATOM 614 C C . VAL A 1 81 ? -4.057 -1.436 10.882 1.00 92.75 81 VAL A C 1
ATOM 616 O O . VAL A 1 81 ? -3.325 -1.220 11.845 1.00 92.75 81 VAL A O 1
ATOM 619 N N . ASP A 1 82 ? -3.621 -2.151 9.856 1.00 92.62 82 ASP A N 1
ATOM 620 C CA . ASP A 1 82 ? -2.255 -2.685 9.822 1.00 92.62 82 ASP A CA 1
ATOM 621 C C . ASP A 1 82 ? -1.705 -2.776 8.382 1.00 92.62 82 ASP A C 1
ATOM 623 O O . ASP A 1 82 ? -2.448 -2.530 7.424 1.00 92.62 82 ASP A O 1
ATOM 627 N N . PRO A 1 83 ? -0.398 -3.063 8.198 1.00 95.19 83 PRO A N 1
ATOM 628 C CA . PRO A 1 83 ? 0.239 -3.074 6.884 1.00 95.19 83 PRO A CA 1
ATOM 629 C C . PRO A 1 83 ? -0.458 -3.932 5.816 1.00 95.19 83 PRO A C 1
ATOM 631 O O . PRO A 1 83 ? -0.369 -3.580 4.641 1.00 95.19 83 PRO A O 1
ATOM 634 N N . HIS A 1 84 ? -1.187 -4.999 6.171 1.00 95.12 84 HIS A N 1
ATOM 635 C CA . HIS A 1 84 ? -1.827 -5.899 5.197 1.00 95.12 84 HIS A CA 1
ATOM 636 C C . HIS A 1 84 ? -2.851 -5.202 4.286 1.00 95.12 84 HIS A C 1
ATOM 638 O O . HIS A 1 84 ? -3.162 -5.689 3.196 1.00 95.12 84 HIS A O 1
ATOM 644 N N . GLN A 1 85 ? -3.400 -4.071 4.733 1.00 96.56 85 GLN A N 1
ATOM 645 C CA . GLN A 1 85 ? -4.386 -3.292 3.988 1.00 96.56 85 GLN A CA 1
ATOM 646 C C . GLN A 1 85 ? -3.772 -2.485 2.837 1.00 96.56 85 GLN A C 1
ATOM 648 O O . GLN A 1 85 ? -4.503 -2.024 1.958 1.00 96.56 85 GLN A O 1
ATOM 653 N N . PHE A 1 86 ? -2.450 -2.310 2.831 1.00 98.00 86 PHE A N 1
ATOM 654 C CA . PHE A 1 86 ? -1.727 -1.460 1.891 1.00 98.00 86 PHE A CA 1
ATOM 655 C C . PHE A 1 86 ? -1.036 -2.333 0.855 1.00 98.00 86 PHE A C 1
ATOM 657 O O . PHE A 1 86 ? -0.131 -3.093 1.177 1.00 98.00 86 PHE A O 1
ATOM 664 N N . LEU A 1 87 ? -1.501 -2.252 -0.384 1.00 98.12 87 LEU A N 1
ATOM 665 C CA . LEU A 1 87 ? -1.106 -3.108 -1.490 1.00 98.12 87 LEU A CA 1
ATOM 666 C C . LEU A 1 87 ? -0.211 -2.320 -2.443 1.00 98.12 87 LEU A C 1
ATOM 668 O O . LEU A 1 87 ? -0.540 -1.189 -2.798 1.00 98.12 87 LEU A O 1
ATOM 672 N N . GLY A 1 88 ? 0.887 -2.918 -2.884 1.00 97.50 88 GLY A N 1
ATOM 673 C CA . GLY A 1 88 ? 1.834 -2.291 -3.802 1.00 97.50 88 GLY A CA 1
ATOM 674 C C . GLY A 1 88 ? 2.143 -3.190 -4.987 1.00 97.50 88 GLY A C 1
ATOM 675 O O . GLY A 1 88 ? 2.230 -4.405 -4.827 1.00 97.50 88 GLY A O 1
ATOM 676 N N . ILE A 1 89 ? 2.334 -2.601 -6.164 1.00 97.75 89 ILE A N 1
ATOM 677 C CA . ILE A 1 89 ? 2.965 -3.269 -7.305 1.00 97.75 89 ILE A CA 1
ATOM 678 C C . ILE A 1 89 ? 4.170 -2.427 -7.722 1.00 97.75 89 ILE A C 1
ATOM 680 O O . ILE A 1 89 ? 4.059 -1.209 -7.850 1.00 97.75 89 ILE A O 1
ATOM 684 N N . GLU A 1 90 ? 5.322 -3.068 -7.905 1.00 96.94 90 GLU A N 1
ATOM 685 C CA . GLU A 1 90 ? 6.563 -2.384 -8.265 1.00 96.94 90 GLU A CA 1
ATOM 686 C C . GLU A 1 90 ? 7.450 -3.256 -9.163 1.00 96.94 90 GLU A C 1
ATOM 688 O O . GLU A 1 90 ? 7.642 -4.446 -8.915 1.00 96.94 90 GLU A O 1
ATOM 693 N N . LEU A 1 91 ? 8.021 -2.657 -10.211 1.00 94.38 91 LEU A N 1
ATOM 694 C CA . LEU A 1 91 ? 8.858 -3.360 -11.186 1.00 94.38 91 LEU A CA 1
ATOM 695 C C . LEU A 1 91 ? 10.310 -3.515 -10.710 1.00 94.38 91 LEU A C 1
ATOM 697 O O . LEU A 1 91 ? 11.004 -4.439 -11.124 1.00 94.38 91 LEU A O 1
ATOM 701 N N . ASN A 1 92 ? 10.797 -2.606 -9.866 1.00 94.94 92 ASN A N 1
ATOM 702 C CA . ASN A 1 92 ? 12.127 -2.667 -9.285 1.00 94.94 92 ASN A CA 1
ATOM 703 C C . ASN A 1 92 ? 12.111 -3.493 -7.981 1.00 94.94 92 ASN A C 1
ATOM 705 O O . ASN A 1 92 ? 11.551 -3.051 -6.975 1.00 94.94 92 ASN A O 1
ATOM 709 N N . PRO A 1 93 ? 12.809 -4.641 -7.926 1.00 95.81 93 PRO A N 1
ATOM 710 C CA . PRO A 1 93 ? 12.763 -5.527 -6.762 1.00 95.81 93 PRO A CA 1
ATOM 711 C C . PRO A 1 93 ? 13.334 -4.879 -5.497 1.00 95.81 93 PRO A C 1
ATOM 713 O O . PRO A 1 93 ? 12.900 -5.184 -4.389 1.00 95.81 93 PRO A O 1
ATOM 716 N N . TRP A 1 94 ? 14.306 -3.974 -5.636 1.00 96.62 94 TRP A N 1
ATOM 717 C CA . TRP A 1 94 ? 14.850 -3.252 -4.492 1.00 96.62 94 TRP A CA 1
ATOM 718 C C . TRP A 1 94 ? 13.834 -2.255 -3.932 1.00 96.62 94 TRP A C 1
ATOM 720 O O . TRP A 1 94 ? 13.649 -2.197 -2.720 1.00 96.62 94 TRP A O 1
ATOM 730 N N . ALA A 1 95 ? 13.145 -1.512 -4.802 1.00 96.50 95 ALA A N 1
ATOM 731 C CA . ALA A 1 95 ? 12.125 -0.558 -4.380 1.00 96.50 95 ALA A CA 1
ATOM 732 C C . ALA A 1 95 ? 10.939 -1.267 -3.698 1.00 96.50 95 ALA A C 1
ATOM 734 O O . ALA A 1 95 ? 10.527 -0.836 -2.623 1.00 96.50 95 ALA A O 1
ATOM 735 N N . ALA A 1 96 ? 10.500 -2.412 -4.236 1.00 95.88 96 ALA A N 1
ATOM 736 C CA . ALA A 1 96 ? 9.466 -3.255 -3.632 1.00 95.88 96 ALA A CA 1
ATOM 737 C C . ALA A 1 96 ? 9.818 -3.673 -2.188 1.00 95.88 96 ALA A C 1
ATOM 739 O O . ALA A 1 96 ? 9.024 -3.478 -1.269 1.00 95.88 96 ALA A O 1
ATOM 740 N N . ASN A 1 97 ? 11.045 -4.158 -1.959 1.00 94.94 97 ASN A N 1
ATOM 741 C CA . ASN A 1 97 ? 11.511 -4.524 -0.615 1.00 94.94 97 ASN A CA 1
ATOM 742 C C . ASN A 1 97 ? 11.571 -3.314 0.335 1.00 94.94 97 ASN A C 1
ATOM 744 O O . ASN A 1 97 ? 11.270 -3.425 1.523 1.00 94.94 97 ASN A O 1
ATOM 748 N N . VAL A 1 98 ? 11.976 -2.144 -0.174 1.00 96.56 98 VAL A N 1
ATOM 749 C CA . VAL A 1 98 ? 11.987 -0.905 0.616 1.00 96.56 98 VAL A CA 1
ATOM 750 C C . VAL A 1 98 ? 10.565 -0.503 1.009 1.00 96.56 98 VAL A C 1
ATOM 752 O O . VAL A 1 98 ? 10.355 -0.134 2.162 1.00 96.56 98 VAL A O 1
ATOM 755 N N . ALA A 1 99 ? 9.593 -0.612 0.101 1.00 96.69 99 ALA A N 1
ATOM 756 C CA . ALA A 1 99 ? 8.196 -0.291 0.382 1.00 96.69 99 ALA A CA 1
ATOM 757 C C . ALA A 1 99 ? 7.619 -1.138 1.525 1.00 96.69 99 ALA A C 1
ATOM 759 O O . ALA A 1 99 ? 6.982 -0.594 2.430 1.00 96.69 99 ALA A O 1
ATOM 760 N N . GLU A 1 100 ? 7.899 -2.444 1.536 1.00 94.94 100 GLU A N 1
ATOM 761 C CA . GLU A 1 100 ? 7.478 -3.335 2.621 1.00 94.94 100 GLU A CA 1
ATOM 762 C C . GLU A 1 100 ? 8.065 -2.900 3.976 1.00 94.94 100 GLU A C 1
ATOM 764 O O . GLU A 1 100 ? 7.340 -2.751 4.964 1.00 94.94 100 GLU A O 1
ATOM 769 N N . LEU A 1 101 ? 9.371 -2.611 4.023 1.00 94.50 101 LEU A N 1
ATOM 770 C CA . LEU A 1 101 ? 10.039 -2.145 5.242 1.00 94.50 101 LEU A CA 1
ATOM 771 C C . LEU A 1 101 ? 9.495 -0.800 5.733 1.00 94.50 101 LEU A C 1
ATOM 773 O O . LEU A 1 101 ? 9.319 -0.610 6.936 1.00 94.50 101 LEU A O 1
ATOM 777 N N . VAL A 1 102 ? 9.228 0.136 4.821 1.00 95.44 102 VAL A N 1
ATOM 778 C CA . VAL A 1 102 ? 8.692 1.463 5.150 1.00 95.44 102 VAL A CA 1
ATOM 779 C C . VAL A 1 102 ? 7.328 1.350 5.835 1.00 95.44 102 VAL A C 1
ATOM 781 O O . VAL A 1 102 ? 7.102 2.015 6.850 1.00 95.44 102 VAL A O 1
ATOM 784 N N . LEU A 1 103 ? 6.442 0.477 5.345 1.00 95.62 103 LEU A N 1
ATOM 785 C CA . LEU A 1 103 ? 5.140 0.232 5.974 1.00 95.62 103 LEU A CA 1
ATOM 786 C C . LEU A 1 103 ? 5.289 -0.337 7.386 1.00 95.62 103 LEU A C 1
ATOM 788 O O . LEU A 1 103 ? 4.649 0.153 8.319 1.00 95.62 103 LEU A O 1
ATOM 792 N N . TRP A 1 104 ? 6.175 -1.317 7.565 1.00 94.56 104 TRP A N 1
ATOM 793 C CA . TRP A 1 104 ? 6.449 -1.902 8.877 1.00 94.56 104 TRP A CA 1
ATOM 794 C C . TRP A 1 104 ? 7.035 -0.898 9.866 1.00 94.56 104 TRP A C 1
ATOM 796 O O . TRP A 1 104 ? 6.581 -0.823 11.009 1.00 94.56 104 TRP A O 1
ATOM 806 N N . ILE A 1 105 ? 8.005 -0.087 9.438 1.00 93.56 105 ILE A N 1
ATOM 807 C CA . ILE A 1 105 ? 8.591 0.964 10.276 1.00 93.56 105 ILE A CA 1
ATOM 808 C C . ILE A 1 105 ? 7.509 1.965 10.691 1.00 93.56 105 ILE A C 1
ATOM 810 O O . ILE A 1 105 ? 7.402 2.279 11.877 1.00 93.56 105 ILE A O 1
ATOM 814 N N . GLY A 1 106 ? 6.683 2.425 9.749 1.00 92.50 106 GLY A N 1
ATOM 815 C CA . GLY A 1 106 ? 5.588 3.352 10.032 1.00 92.50 106 GLY A CA 1
ATOM 816 C C . GLY A 1 106 ? 4.577 2.784 11.027 1.00 92.50 106 GLY A C 1
ATOM 817 O O . GLY A 1 106 ? 4.231 3.444 12.012 1.00 92.50 106 GLY A O 1
ATOM 818 N N . TYR A 1 107 ? 4.164 1.532 10.821 1.00 93.12 107 TYR A N 1
ATOM 819 C CA . TYR A 1 107 ? 3.254 0.830 11.721 1.00 93.12 107 TYR A CA 1
ATOM 820 C C . TYR A 1 107 ? 3.832 0.690 13.133 1.00 93.12 107 TYR A C 1
ATOM 822 O O . TYR A 1 107 ? 3.169 1.049 14.105 1.00 93.12 107 TYR A O 1
ATOM 830 N N . LEU A 1 108 ? 5.082 0.239 13.267 1.00 91.75 108 LEU A N 1
ATOM 831 C CA . LEU A 1 108 ? 5.731 0.066 14.569 1.00 91.75 108 LEU A CA 1
ATOM 832 C C . LEU A 1 108 ? 5.946 1.404 15.284 1.00 91.75 108 LEU A C 1
ATOM 834 O O . LEU A 1 108 ? 5.710 1.509 16.487 1.00 91.75 108 LEU A O 1
ATOM 838 N N . GLN A 1 109 ? 6.336 2.453 14.558 1.00 91.44 109 GLN A N 1
ATOM 839 C CA . GLN A 1 109 ? 6.427 3.801 15.117 1.00 91.44 109 GLN A CA 1
ATOM 840 C C . GLN A 1 109 ? 5.075 4.293 15.634 1.00 91.44 109 GLN A C 1
ATOM 842 O O . GLN A 1 109 ? 5.026 4.986 16.649 1.00 91.44 109 GLN A O 1
ATOM 847 N N . TRP A 1 110 ? 3.972 3.971 14.954 1.00 89.06 110 TRP A N 1
ATOM 848 C CA . TRP A 1 110 ? 2.636 4.265 15.467 1.00 89.06 110 TRP A CA 1
ATOM 849 C C . TRP A 1 110 ? 2.308 3.427 16.707 1.00 89.06 110 TRP A C 1
ATOM 851 O O . TRP A 1 110 ? 1.918 3.980 17.731 1.00 89.06 110 TRP A O 1
ATOM 861 N N . HIS A 1 111 ? 2.554 2.115 16.658 1.00 86.81 111 HIS A N 1
ATOM 862 C CA . HIS A 1 111 ? 2.323 1.198 17.777 1.00 86.81 111 HIS A CA 1
ATOM 863 C C . HIS A 1 111 ? 2.993 1.677 19.068 1.00 86.81 111 HIS A C 1
ATOM 865 O O . HIS A 1 111 ? 2.326 1.788 20.095 1.00 86.81 111 HIS A O 1
ATOM 871 N N . PHE A 1 112 ? 4.280 2.030 19.015 1.00 87.25 112 PHE A N 1
ATOM 872 C CA . PHE A 1 112 ? 5.016 2.517 20.185 1.00 87.25 112 PHE A CA 1
ATOM 873 C C . PHE A 1 112 ? 4.596 3.927 20.626 1.00 87.25 112 PHE A C 1
ATOM 875 O O . PHE A 1 112 ? 4.684 4.243 21.813 1.00 87.25 112 PHE A O 1
ATOM 882 N N . ARG A 1 113 ? 4.097 4.774 19.713 1.00 86.50 113 ARG A N 1
ATOM 883 C CA . ARG A 1 113 ? 3.496 6.070 20.077 1.00 86.50 113 ARG A CA 1
ATOM 884 C C . ARG A 1 113 ? 2.210 5.891 20.883 1.00 86.50 113 ARG A C 1
ATOM 886 O O . ARG A 1 113 ? 2.004 6.631 21.839 1.00 86.50 113 ARG A O 1
ATOM 893 N N . THR A 1 114 ? 1.373 4.921 20.520 1.00 80.94 114 THR A N 1
ATOM 894 C CA . THR A 1 114 ? 0.071 4.690 21.167 1.00 80.94 114 THR A CA 1
ATOM 895 C C . THR A 1 114 ? 0.180 3.830 22.426 1.00 80.94 114 THR A C 1
ATOM 897 O O . THR A 1 114 ? -0.428 4.152 23.442 1.00 80.94 114 THR A O 1
ATOM 900 N N . HIS A 1 115 ? 0.974 2.759 22.392 1.00 78.81 115 HIS A N 1
ATOM 901 C CA . HIS A 1 115 ? 1.029 1.748 23.457 1.00 78.81 115 HIS A CA 1
ATOM 902 C C . HIS A 1 115 ? 2.311 1.812 24.308 1.00 78.81 115 HIS A C 1
ATOM 904 O O . HIS A 1 115 ? 2.549 0.957 25.168 1.00 78.81 115 HIS A O 1
ATOM 910 N N . GLY A 1 116 ? 3.166 2.815 24.093 1.00 82.12 116 GLY A N 1
ATOM 911 C CA . GLY A 1 116 ? 4.387 3.015 24.868 1.00 82.12 116 GLY A CA 1
ATOM 912 C C . GLY A 1 116 ? 5.372 1.857 24.707 1.00 82.12 116 GLY A C 1
ATOM 913 O O . GLY A 1 116 ? 5.920 1.656 23.633 1.00 82.12 116 GLY A O 1
ATOM 914 N N . LYS A 1 117 ? 5.635 1.106 25.786 1.00 77.75 117 LYS A N 1
ATOM 915 C CA . LYS A 1 117 ? 6.574 -0.037 25.790 1.00 77.75 117 LYS A CA 1
ATOM 916 C C . LYS A 1 117 ? 5.897 -1.398 25.588 1.00 77.75 117 LYS A C 1
ATOM 918 O O . LYS A 1 117 ? 6.563 -2.418 25.748 1.00 77.75 117 LYS A O 1
ATOM 923 N N . ALA A 1 118 ? 4.594 -1.433 25.303 1.00 76.62 118 ALA A N 1
ATOM 924 C CA . ALA A 1 118 ? 3.903 -2.691 25.051 1.00 76.62 118 ALA A CA 1
ATOM 925 C C . ALA A 1 118 ? 4.491 -3.382 23.814 1.00 76.62 118 ALA A C 1
ATOM 927 O O . ALA A 1 118 ? 4.644 -2.759 22.759 1.00 76.62 118 ALA A O 1
ATOM 928 N N . SER A 1 119 ? 4.816 -4.668 23.943 1.00 75.44 119 SER A N 1
ATOM 929 C CA . SER A 1 119 ? 5.348 -5.442 22.825 1.00 75.44 119 SER A CA 1
ATOM 930 C C . SER A 1 119 ? 4.316 -5.528 21.694 1.00 75.44 119 SER A C 1
ATOM 932 O O . SER A 1 119 ? 3.140 -5.773 21.976 1.00 75.44 119 SER A O 1
ATOM 934 N N . PRO A 1 120 ? 4.723 -5.326 20.429 1.00 76.81 120 PRO A N 1
ATOM 935 C CA . PRO A 1 120 ? 3.873 -5.652 19.289 1.00 76.81 120 PRO A CA 1
ATOM 936 C C . PRO A 1 120 ? 3.589 -7.162 19.244 1.00 76.81 120 PRO A C 1
ATOM 938 O O . PRO A 1 120 ? 4.270 -7.955 19.900 1.00 76.81 120 PRO A O 1
ATOM 941 N N . SER A 1 121 ? 2.575 -7.559 18.475 1.00 73.25 121 SER A N 1
ATOM 942 C CA . SER A 1 121 ? 2.247 -8.969 18.256 1.00 73.25 121 SER A CA 1
ATOM 943 C C . SER A 1 121 ? 3.399 -9.717 17.575 1.00 73.25 121 SER A C 1
ATOM 945 O O . SER A 1 121 ? 4.137 -9.157 16.764 1.00 73.25 121 SER A O 1
ATOM 947 N N . GLU A 1 122 ? 3.561 -11.000 17.910 1.00 72.56 122 GLU A N 1
ATOM 948 C CA . GLU A 1 122 ? 4.530 -11.877 17.249 1.00 72.56 122 GLU A CA 1
ATOM 949 C C . GLU A 1 122 ? 3.883 -12.625 16.064 1.00 72.56 122 GLU A C 1
ATOM 951 O O . GLU A 1 122 ? 2.760 -13.120 16.205 1.00 72.56 122 GLU A O 1
ATOM 956 N N . PRO A 1 123 ? 4.576 -12.765 14.915 1.00 79.69 123 PRO A N 1
ATOM 957 C CA . PRO A 1 123 ? 5.887 -12.189 14.602 1.00 79.69 123 PRO A CA 1
ATOM 958 C C . PRO A 1 123 ? 5.811 -10.674 14.346 1.00 79.69 123 PRO A C 1
ATOM 960 O O . PRO A 1 123 ? 4.873 -10.198 13.715 1.00 79.69 123 PRO A O 1
ATOM 963 N N . VAL A 1 124 ? 6.838 -9.934 14.791 1.00 76.94 124 VAL A N 1
ATOM 964 C CA . VAL A 1 124 ? 6.906 -8.459 14.671 1.00 76.94 124 VAL A CA 1
ATOM 965 C C . VAL A 1 124 ? 6.844 -7.996 13.217 1.00 76.94 124 VAL A C 1
ATOM 967 O O . VAL A 1 124 ? 6.250 -6.965 12.927 1.00 76.94 124 VAL A O 1
ATOM 970 N N . LEU A 1 125 ? 7.474 -8.757 12.320 1.00 82.81 125 LEU A N 1
ATOM 971 C CA . LEU A 1 125 ? 7.398 -8.578 10.877 1.00 82.81 125 LEU A CA 1
ATOM 972 C C . LEU A 1 125 ? 6.727 -9.820 10.304 1.00 82.81 125 LEU A C 1
ATOM 974 O O . LEU A 1 125 ? 7.288 -10.918 10.351 1.00 82.81 125 LEU A O 1
ATOM 978 N N . ARG A 1 126 ? 5.512 -9.646 9.800 1.00 84.38 126 ARG A N 1
ATOM 979 C CA . ARG A 1 126 ? 4.775 -10.686 9.091 1.00 84.38 126 ARG A CA 1
ATOM 980 C C . ARG A 1 126 ? 4.898 -10.443 7.592 1.00 84.38 126 ARG A C 1
ATOM 982 O O . ARG A 1 126 ? 4.652 -9.341 7.122 1.00 84.38 126 ARG A O 1
ATOM 989 N N . ASP A 1 127 ? 5.236 -11.478 6.840 1.00 85.00 127 ASP A N 1
ATOM 990 C CA . ASP A 1 127 ? 5.144 -11.397 5.386 1.00 85.00 127 ASP A CA 1
ATOM 991 C C . ASP A 1 127 ? 3.666 -11.523 4.991 1.00 85.00 127 ASP A C 1
ATOM 993 O O . ASP A 1 127 ? 3.037 -12.571 5.177 1.00 85.00 127 ASP A O 1
ATOM 997 N N . PHE A 1 128 ? 3.080 -10.410 4.551 1.00 88.81 128 PHE A N 1
ATOM 998 C CA . PHE A 1 128 ? 1.691 -10.350 4.098 1.00 88.81 128 PHE A CA 1
ATOM 999 C C . PHE A 1 128 ? 1.554 -10.597 2.595 1.00 88.81 128 PHE A C 1
ATOM 1001 O O . PHE A 1 128 ? 0.425 -10.708 2.115 1.00 88.81 128 PHE A O 1
ATOM 1008 N N . HIS A 1 129 ? 2.668 -10.668 1.857 1.00 92.38 129 HIS A N 1
ATOM 1009 C CA . HIS A 1 129 ? 2.685 -10.727 0.395 1.00 92.38 129 HIS A CA 1
ATOM 1010 C C . HIS A 1 129 ? 1.828 -9.628 -0.265 1.00 92.38 129 HIS A C 1
ATOM 1012 O O . HIS A 1 129 ? 1.192 -9.844 -1.294 1.00 92.38 129 HIS A O 1
ATOM 1018 N N . ASN A 1 130 ? 1.771 -8.451 0.363 1.00 94.75 130 ASN A 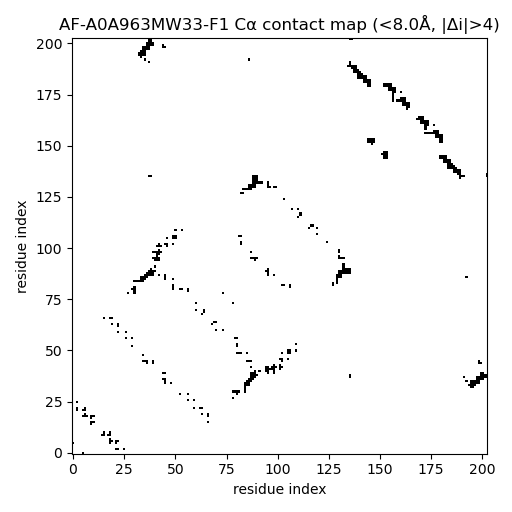N 1
ATOM 1019 C CA . ASN A 1 130 ? 0.968 -7.305 -0.063 1.00 94.75 130 ASN A CA 1
ATOM 1020 C C . ASN A 1 130 ? 1.722 -6.361 -1.014 1.00 94.75 130 ASN A C 1
ATOM 1022 O O . ASN A 1 130 ? 1.080 -5.556 -1.685 1.00 94.75 130 ASN A O 1
ATOM 1026 N N . ILE A 1 131 ? 3.054 -6.461 -1.090 1.00 97.06 131 ILE A N 1
ATOM 1027 C CA . ILE A 1 131 ? 3.879 -5.745 -2.068 1.00 97.06 131 ILE A CA 1
ATOM 1028 C C . ILE A 1 131 ? 4.379 -6.740 -3.117 1.00 97.06 131 ILE A C 1
ATOM 1030 O O . ILE A 1 131 ? 5.119 -7.673 -2.813 1.00 97.06 131 ILE A O 1
ATOM 1034 N N . GLU A 1 132 ? 3.959 -6.554 -4.364 1.00 96.50 132 GLU A N 1
ATOM 1035 C CA . GLU A 1 132 ? 4.196 -7.487 -5.458 1.00 96.50 132 GLU A CA 1
ATOM 1036 C C . GLU A 1 132 ? 5.260 -6.953 -6.427 1.00 96.50 132 GLU A C 1
ATOM 1038 O O . GLU A 1 132 ? 5.110 -5.886 -7.023 1.00 96.50 132 GLU A O 1
ATOM 1043 N N . HIS A 1 133 ? 6.321 -7.732 -6.647 1.00 96.38 133 HIS A N 1
ATOM 1044 C CA . HIS A 1 133 ? 7.346 -7.414 -7.641 1.00 96.38 133 HIS A CA 1
ATOM 1045 C C . HIS A 1 133 ? 6.927 -7.895 -9.042 1.00 96.38 133 HIS A C 1
ATOM 1047 O O . HIS A 1 133 ? 7.200 -9.040 -9.422 1.00 96.38 133 HIS A O 1
ATOM 1053 N N . ARG A 1 134 ? 6.221 -7.045 -9.800 1.00 95.38 134 ARG A N 1
ATOM 1054 C CA . ARG A 1 134 ? 5.782 -7.320 -11.182 1.00 95.38 134 ARG A CA 1
ATOM 1055 C C . ARG A 1 134 ? 5.404 -6.049 -11.946 1.00 95.38 134 ARG A C 1
ATOM 1057 O O . ARG A 1 134 ? 5.288 -4.974 -11.375 1.00 95.38 134 ARG A O 1
ATOM 1064 N N . ASP A 1 135 ? 5.173 -6.199 -13.249 1.00 95.12 135 ASP A N 1
ATOM 1065 C CA . ASP A 1 135 ? 4.644 -5.140 -14.110 1.00 95.12 135 ASP A CA 1
ATOM 1066 C C . ASP A 1 135 ? 3.138 -4.939 -13.861 1.00 95.12 135 ASP A C 1
ATOM 1068 O O . ASP A 1 135 ? 2.329 -5.863 -14.014 1.00 95.12 135 ASP A O 1
ATOM 1072 N N . ALA A 1 136 ? 2.757 -3.727 -13.457 1.00 96.00 136 ALA A N 1
ATOM 1073 C CA . ALA A 1 136 ? 1.371 -3.376 -13.166 1.00 96.00 136 ALA A CA 1
ATOM 1074 C C . ALA A 1 136 ? 0.534 -3.088 -14.419 1.00 96.00 136 ALA A C 1
ATOM 1076 O O . ALA A 1 136 ? -0.687 -3.022 -14.327 1.00 96.00 136 ALA A O 1
ATOM 1077 N N . VAL A 1 137 ? 1.139 -2.921 -15.590 1.00 95.00 137 VAL A N 1
ATOM 1078 C CA . VAL A 1 137 ? 0.435 -2.581 -16.830 1.00 95.00 137 VAL A CA 1
ATOM 1079 C C . VAL A 1 137 ? 0.169 -3.833 -17.655 1.00 95.00 137 VAL A C 1
ATOM 1081 O O . VAL A 1 137 ? -0.959 -4.044 -18.112 1.00 95.00 137 VAL A O 1
ATOM 1084 N N . LEU A 1 138 ? 1.189 -4.669 -17.850 1.00 94.56 138 LEU A N 1
ATOM 1085 C CA . LEU A 1 138 ? 1.161 -5.745 -18.834 1.00 94.56 138 LEU A CA 1
ATOM 1086 C C . LEU A 1 138 ? 1.664 -7.081 -18.278 1.00 94.56 138 LEU A C 1
ATOM 1088 O O . LEU A 1 138 ? 2.731 -7.170 -17.681 1.00 94.56 138 LEU A O 1
ATOM 1092 N N . VAL A 1 139 ? 0.953 -8.156 -18.613 1.00 95.44 139 VAL A N 1
ATOM 1093 C CA . VAL A 1 139 ? 1.466 -9.530 -18.553 1.00 95.44 139 VAL A CA 1
ATOM 1094 C C . VAL A 1 139 ? 1.595 -10.092 -19.966 1.00 95.44 139 VAL A C 1
ATOM 1096 O O . VAL A 1 139 ? 0.773 -9.809 -20.841 1.00 95.44 139 VAL A O 1
ATOM 1099 N N . TRP A 1 140 ? 2.625 -10.899 -20.202 1.00 95.44 140 TRP A N 1
ATOM 1100 C CA . TRP A 1 140 ? 2.931 -11.479 -21.511 1.00 95.44 140 TRP A CA 1
ATOM 1101 C C . TRP A 1 140 ? 3.459 -12.909 -21.369 1.00 95.44 140 TRP A C 1
ATOM 1103 O O . TRP A 1 140 ? 3.980 -13.279 -20.319 1.00 95.44 140 TRP A O 1
ATOM 1113 N N . GLU A 1 141 ? 3.314 -13.720 -22.422 1.00 94.38 141 GLU A N 1
ATOM 1114 C CA . GLU A 1 141 ? 3.865 -15.086 -22.439 1.00 94.38 141 GLU A CA 1
ATOM 1115 C C . GLU A 1 141 ? 5.370 -15.081 -22.718 1.00 94.38 141 GLU A C 1
ATOM 1117 O O . GLU A 1 141 ? 6.118 -15.830 -22.097 1.00 94.38 141 GLU A O 1
ATOM 1122 N N . ASP A 1 142 ? 5.814 -14.229 -23.643 1.00 93.69 142 ASP A N 1
ATOM 1123 C CA . ASP A 1 142 ? 7.223 -14.083 -24.000 1.00 93.69 142 ASP A CA 1
ATOM 1124 C C . ASP A 1 142 ? 7.501 -12.680 -24.563 1.00 93.69 142 ASP A C 1
ATOM 1126 O O . ASP A 1 142 ? 6.572 -11.950 -24.931 1.00 93.69 142 ASP A O 1
ATOM 1130 N N . ARG A 1 143 ? 8.777 -12.300 -24.627 1.00 93.75 143 ARG A N 1
ATOM 1131 C CA . ARG A 1 143 ? 9.249 -11.080 -25.284 1.00 93.75 143 ARG A CA 1
ATOM 1132 C C . ARG A 1 143 ? 10.221 -11.446 -26.399 1.00 93.75 143 ARG A C 1
ATOM 1134 O O . ARG A 1 143 ? 11.234 -12.101 -26.164 1.00 93.75 143 ARG A O 1
ATOM 1141 N N . VAL A 1 144 ? 9.950 -10.973 -27.607 1.00 94.75 144 VAL A N 1
ATOM 1142 C CA . VAL A 1 144 ? 10.822 -11.205 -28.765 1.00 94.75 144 VAL A CA 1
ATOM 1143 C C . VAL A 1 144 ? 11.481 -9.895 -29.186 1.00 94.75 144 VAL A C 1
ATOM 1145 O O . VAL A 1 144 ? 10.805 -8.865 -29.197 1.00 94.75 144 VAL A O 1
ATOM 1148 N N . PRO A 1 145 ? 12.793 -9.873 -29.488 1.00 95.75 145 PRO A N 1
ATOM 1149 C CA . PRO A 1 145 ? 13.432 -8.673 -30.009 1.00 95.75 145 PRO A CA 1
ATOM 1150 C C . PRO A 1 145 ? 12.708 -8.202 -31.269 1.00 95.75 145 PRO A C 1
ATOM 1152 O O . PRO A 1 145 ? 12.562 -8.962 -32.226 1.00 95.75 145 PRO A O 1
ATOM 1155 N N . ARG A 1 146 ? 12.255 -6.947 -31.268 1.00 96.38 146 ARG A N 1
ATOM 1156 C CA . ARG A 1 146 ? 11.676 -6.340 -32.461 1.00 96.38 146 ARG A CA 1
ATOM 1157 C C . ARG A 1 146 ? 12.783 -6.137 -33.486 1.00 96.38 146 ARG A C 1
ATOM 1159 O O . ARG A 1 146 ? 13.816 -5.535 -33.179 1.00 96.38 146 ARG A O 1
ATOM 1166 N N . VAL A 1 147 ? 12.536 -6.602 -34.700 1.00 96.62 147 VAL A N 1
ATOM 1167 C CA . VAL A 1 147 ? 13.414 -6.405 -35.854 1.00 96.62 147 VAL A CA 1
ATOM 1168 C C . VAL A 1 147 ? 12.700 -5.590 -36.925 1.00 96.62 147 VAL A C 1
ATOM 1170 O O . VAL A 1 147 ? 11.470 -5.567 -36.969 1.00 96.62 147 VAL A O 1
ATOM 1173 N N . ASP A 1 148 ? 13.467 -4.876 -37.740 1.00 95.19 148 ASP A N 1
ATOM 1174 C CA . ASP A 1 148 ? 12.952 -4.185 -38.920 1.00 95.19 148 ASP A CA 1
ATOM 1175 C C . ASP A 1 148 ? 12.777 -5.146 -40.113 1.00 95.19 148 ASP A C 1
ATOM 1177 O O . ASP A 1 148 ? 13.040 -6.348 -40.015 1.00 95.19 148 ASP A O 1
ATOM 1181 N N . ASP A 1 149 ? 12.354 -4.612 -41.262 1.00 95.00 149 ASP A N 1
ATOM 1182 C CA . ASP A 1 149 ? 12.127 -5.385 -42.492 1.00 95.00 149 ASP A CA 1
ATOM 1183 C C . ASP A 1 149 ? 13.393 -6.088 -43.024 1.00 95.00 149 ASP A C 1
ATOM 1185 O O . ASP A 1 149 ? 13.305 -6.979 -43.869 1.00 95.00 149 ASP A O 1
ATOM 1189 N N . GLN A 1 150 ? 14.580 -5.698 -42.548 1.00 94.44 150 GLN A N 1
ATOM 1190 C CA . GLN A 1 150 ? 15.869 -6.286 -42.916 1.00 94.44 150 GLN A CA 1
ATOM 1191 C C . GLN A 1 150 ? 16.389 -7.271 -41.860 1.00 94.44 150 GLN A C 1
ATOM 1193 O O . GLN A 1 150 ? 17.490 -7.805 -42.003 1.00 94.44 150 GLN A O 1
ATOM 1198 N N . GLY A 1 151 ? 15.616 -7.521 -40.800 1.00 92.38 151 GLY A N 1
ATOM 1199 C CA . GLY A 1 151 ? 16.013 -8.380 -39.691 1.00 92.38 151 GLY A CA 1
ATOM 1200 C C . GLY A 1 151 ? 17.005 -7.724 -38.726 1.00 92.38 151 GLY A C 1
ATOM 1201 O O . GLY A 1 151 ? 17.570 -8.423 -37.884 1.00 92.38 151 GLY A O 1
ATOM 1202 N N . GLN A 1 152 ? 17.237 -6.411 -38.824 1.00 93.81 152 GLN A N 1
ATOM 1203 C CA . GLN A 1 152 ? 18.112 -5.702 -37.894 1.00 93.81 152 GLN A CA 1
ATOM 1204 C C . GLN A 1 152 ? 17.349 -5.323 -36.619 1.00 93.81 152 GLN A C 1
ATOM 1206 O O . GLN A 1 152 ? 16.160 -5.000 -36.686 1.00 93.81 152 GLN A O 1
ATOM 1211 N N . PRO A 1 153 ? 17.995 -5.339 -35.440 1.00 93.94 153 PRO A N 1
ATOM 1212 C CA . PRO A 1 153 ? 17.295 -5.053 -34.200 1.00 93.94 153 PRO A CA 1
ATOM 1213 C C . PRO A 1 153 ? 16.848 -3.589 -34.110 1.00 93.94 153 PRO A C 1
ATOM 1215 O O . PRO A 1 153 ? 17.648 -2.659 -34.227 1.00 93.94 153 PRO A O 1
ATOM 1218 N N . VAL A 1 154 ? 15.560 -3.379 -33.833 1.00 96.38 154 VAL A N 1
ATOM 1219 C CA . VAL A 1 154 ? 15.015 -2.047 -33.564 1.00 96.38 154 VAL A CA 1
ATOM 1220 C C . VAL A 1 154 ? 15.460 -1.611 -32.174 1.00 96.38 154 VAL A C 1
ATOM 1222 O O . VAL A 1 154 ? 15.174 -2.273 -31.177 1.00 96.38 154 VAL A O 1
ATOM 1225 N N . THR A 1 155 ? 16.131 -0.466 -32.092 1.00 95.75 155 THR A N 1
ATOM 1226 C CA . THR A 1 155 ? 16.588 0.106 -30.820 1.00 95.75 155 THR A CA 1
ATOM 1227 C C . THR A 1 155 ? 15.971 1.473 -30.569 1.00 95.75 155 THR A C 1
ATOM 1229 O O . THR A 1 155 ? 15.642 2.202 -31.506 1.00 95.75 155 THR A O 1
ATOM 1232 N N . ARG A 1 156 ? 15.877 1.863 -29.299 1.00 95.12 156 ARG A N 1
ATOM 1233 C CA . ARG A 1 156 ? 15.496 3.215 -28.862 1.00 95.12 156 ARG A CA 1
ATOM 1234 C C . ARG A 1 156 ? 16.531 3.772 -27.887 1.00 95.12 156 ARG A C 1
ATOM 1236 O O . ARG A 1 156 ? 17.362 3.014 -27.400 1.00 95.12 156 ARG A O 1
ATOM 1243 N N . TRP A 1 157 ? 16.477 5.072 -27.611 1.00 95.56 157 TRP A N 1
ATOM 1244 C CA . TRP A 1 157 ? 17.236 5.663 -26.506 1.00 95.56 157 TRP A CA 1
ATOM 1245 C C . TRP A 1 157 ? 16.818 5.029 -25.170 1.00 95.56 157 TRP A C 1
ATOM 1247 O O . TRP A 1 157 ? 15.648 4.677 -25.000 1.00 95.56 157 TRP A O 1
ATOM 1257 N N . ASP A 1 158 ? 17.761 4.849 -24.250 1.00 92.19 158 ASP A N 1
ATOM 1258 C CA . ASP A 1 158 ? 17.528 4.178 -22.965 1.00 92.19 158 ASP A CA 1
ATOM 1259 C C . ASP A 1 158 ? 16.611 4.947 -21.997 1.00 92.19 158 ASP A C 1
ATOM 1261 O O . ASP A 1 158 ? 16.111 4.366 -21.035 1.00 92.19 158 ASP A O 1
ATOM 1265 N N . GLY A 1 159 ? 16.329 6.220 -22.292 1.00 90.50 159 GLY A N 1
ATOM 1266 C CA . GLY A 1 159 ? 15.437 7.070 -21.508 1.00 90.50 159 GLY A CA 1
ATOM 1267 C C . GLY A 1 159 ? 16.124 7.813 -20.363 1.00 90.50 159 GLY A C 1
ATOM 1268 O O . GLY A 1 159 ? 15.455 8.584 -19.678 1.00 90.50 159 GLY A O 1
ATOM 1269 N N . VAL A 1 160 ? 17.423 7.586 -20.138 1.00 92.88 160 VAL A N 1
ATOM 1270 C CA . VAL A 1 160 ? 18.145 8.079 -18.956 1.00 92.88 160 VAL A CA 1
ATOM 1271 C C . VAL A 1 160 ? 19.450 8.770 -19.331 1.00 92.88 160 VAL A C 1
ATOM 1273 O O . VAL A 1 160 ? 19.725 9.856 -18.826 1.00 92.88 160 VAL A O 1
ATOM 1276 N N . THR A 1 161 ? 20.270 8.175 -20.195 1.00 94.75 161 THR A N 1
ATOM 1277 C CA . THR A 1 161 ? 21.626 8.667 -20.446 1.00 94.75 161 THR A CA 1
ATOM 1278 C C . THR A 1 161 ? 21.620 9.845 -21.412 1.00 94.75 161 THR A C 1
ATOM 1280 O O . THR A 1 161 ? 21.296 9.713 -22.591 1.00 94.75 161 THR A O 1
ATOM 1283 N N . THR A 1 162 ? 22.016 11.013 -20.922 1.00 95.75 162 THR A N 1
ATOM 1284 C CA . THR A 1 162 ? 22.141 12.240 -21.710 1.00 95.75 162 THR A CA 1
ATOM 1285 C C . THR A 1 162 ? 23.600 12.573 -22.008 1.00 95.75 162 THR A C 1
ATOM 1287 O O . THR A 1 162 ? 24.524 12.135 -21.322 1.00 95.75 162 THR A O 1
ATOM 1290 N N . MET A 1 163 ? 23.807 13.368 -23.054 1.00 94.12 163 MET A N 1
ATOM 1291 C CA . MET A 1 163 ? 25.081 13.989 -23.381 1.00 94.12 163 MET A CA 1
ATOM 1292 C C . MET A 1 163 ? 24.902 15.494 -23.571 1.00 94.12 163 MET A C 1
ATOM 1294 O O . MET A 1 163 ? 23.838 15.975 -23.964 1.00 94.12 163 MET A O 1
ATOM 1298 N N . ARG A 1 164 ? 25.979 16.251 -23.364 1.00 95.06 164 ARG A N 1
ATOM 1299 C CA . ARG A 1 164 ? 25.970 17.697 -23.583 1.00 95.06 164 ARG A CA 1
ATOM 1300 C C . ARG A 1 164 ? 26.110 18.013 -25.069 1.00 95.06 164 ARG A C 1
ATOM 1302 O O . ARG A 1 164 ? 27.115 17.662 -25.689 1.00 95.06 164 ARG A O 1
ATOM 1309 N N . HIS A 1 165 ? 25.125 18.693 -25.645 1.00 91.56 165 HIS A N 1
ATOM 1310 C CA . HIS A 1 165 ? 25.133 19.031 -27.063 1.00 91.56 165 HIS A CA 1
ATOM 1311 C C . HIS A 1 165 ? 26.282 20.012 -27.378 1.00 91.56 165 HIS A C 1
ATOM 1313 O O . HIS A 1 165 ? 26.381 21.063 -26.738 1.00 91.56 165 HIS A O 1
ATOM 1319 N N . PRO A 1 166 ? 27.149 19.730 -28.370 1.00 90.25 166 PRO A N 1
ATOM 1320 C CA . PRO A 1 166 ? 28.395 20.476 -28.577 1.00 90.25 166 PRO A CA 1
ATOM 1321 C C . PRO A 1 166 ? 28.189 21.928 -29.029 1.00 90.25 166 PRO A C 1
ATOM 1323 O O . PRO A 1 166 ? 29.103 22.737 -28.901 1.00 90.25 166 PRO A O 1
ATOM 1326 N N . VAL A 1 167 ? 27.005 22.266 -29.554 1.00 91.81 167 VAL A N 1
ATOM 1327 C CA . VAL A 1 167 ? 26.690 23.618 -30.048 1.00 91.81 167 VAL A CA 1
ATOM 1328 C C . VAL A 1 167 ? 25.848 24.412 -29.051 1.00 91.81 167 VAL A C 1
ATOM 1330 O O . VAL A 1 167 ? 26.128 25.580 -28.805 1.00 91.81 167 VAL A O 1
ATOM 1333 N N . THR A 1 168 ? 24.812 23.795 -28.479 1.00 91.75 168 THR A N 1
ATOM 1334 C CA . THR A 1 168 ? 23.841 24.489 -27.608 1.00 91.75 168 THR A CA 1
ATOM 1335 C C . THR A 1 168 ? 24.198 24.376 -26.128 1.00 91.75 168 THR A C 1
ATOM 1337 O O . THR A 1 168 ? 23.754 25.192 -25.330 1.00 91.75 168 THR A O 1
ATOM 1340 N N . GLY A 1 169 ? 25.017 23.390 -25.745 1.00 91.38 169 GLY A N 1
ATOM 1341 C CA . GLY A 1 169 ? 25.377 23.122 -24.353 1.00 91.38 169 GLY A CA 1
ATOM 1342 C C . GLY A 1 169 ? 24.259 22.491 -23.514 1.00 91.38 169 GLY A C 1
ATOM 1343 O O . GLY A 1 169 ? 24.459 22.299 -22.316 1.00 91.38 169 GLY A O 1
ATOM 1344 N N . GLU A 1 170 ? 23.113 22.182 -24.121 1.00 94.06 170 GLU A N 1
ATOM 1345 C CA . GLU A 1 170 ? 21.967 21.546 -23.467 1.00 94.06 170 GLU A CA 1
ATOM 1346 C C . GLU A 1 170 ? 22.185 20.039 -23.287 1.00 94.06 170 GLU A C 1
ATOM 1348 O O . GLU A 1 170 ? 22.912 19.408 -24.057 1.00 94.06 170 GLU A O 1
ATOM 1353 N N . GLU A 1 171 ? 21.540 19.463 -22.274 1.00 95.31 171 GLU A N 1
ATOM 1354 C CA . GLU A 1 171 ? 21.472 18.014 -22.077 1.00 95.31 171 GLU A CA 1
ATOM 1355 C C . GLU A 1 171 ? 20.495 17.420 -23.098 1.00 95.31 171 GLU A C 1
ATOM 1357 O O . GLU A 1 171 ? 19.304 17.735 -23.089 1.00 95.31 171 GLU A O 1
ATOM 1362 N N . VAL A 1 172 ? 20.998 16.570 -23.990 1.00 93.25 172 VAL A N 1
ATOM 1363 C CA . VAL A 1 172 ? 20.204 15.881 -25.014 1.00 93.25 172 VAL A CA 1
ATOM 1364 C C . VAL A 1 172 ? 20.386 14.367 -24.890 1.00 93.25 172 VAL A C 1
ATOM 1366 O O . VAL A 1 172 ? 21.430 13.932 -24.408 1.00 93.25 172 VAL A O 1
ATOM 1369 N N . PRO A 1 173 ? 19.413 13.541 -25.317 1.00 95.06 173 PRO A N 1
ATOM 1370 C CA . PRO A 1 173 ? 19.564 12.086 -25.358 1.00 95.06 173 PRO A CA 1
ATOM 1371 C C . PRO A 1 173 ? 20.874 11.636 -26.018 1.00 95.06 173 PRO A C 1
ATOM 1373 O O . PRO A 1 173 ? 21.160 12.040 -27.148 1.00 95.06 173 PRO A O 1
ATOM 1376 N N . ASP A 1 174 ? 21.656 10.793 -25.340 1.00 94.00 174 ASP A N 1
ATOM 1377 C CA . ASP A 1 174 ? 22.884 10.237 -25.910 1.00 94.00 174 ASP A CA 1
ATOM 1378 C C . ASP A 1 174 ? 22.533 9.234 -27.030 1.00 94.00 174 ASP A C 1
ATOM 1380 O O . ASP A 1 174 ? 21.885 8.212 -26.774 1.00 94.00 174 ASP A O 1
ATOM 1384 N N . PRO A 1 175 ? 22.951 9.476 -28.288 1.00 91.69 175 PRO A N 1
ATOM 1385 C CA . PRO A 1 175 ? 22.623 8.600 -29.408 1.00 91.69 175 PRO A CA 1
ATOM 1386 C C . PRO A 1 175 ? 23.285 7.218 -29.316 1.00 91.69 175 PRO A C 1
ATOM 1388 O O . PRO A 1 175 ? 22.830 6.296 -29.994 1.00 91.69 175 PRO A O 1
ATOM 1391 N N . SER A 1 176 ? 24.339 7.065 -28.509 1.00 92.88 176 SER A N 1
ATOM 1392 C CA . SER A 1 176 ? 25.027 5.794 -28.268 1.00 92.88 176 SER A CA 1
ATOM 1393 C C . SER A 1 176 ? 24.350 4.941 -27.191 1.00 92.88 176 SER A C 1
ATOM 1395 O O . SER A 1 176 ? 24.469 3.714 -27.215 1.00 92.88 176 SER A O 1
ATOM 1397 N N . ALA A 1 177 ? 23.571 5.560 -26.300 1.00 94.62 177 ALA A N 1
ATOM 1398 C CA . ALA A 1 177 ? 22.829 4.884 -25.243 1.00 94.62 177 ALA A CA 1
ATOM 1399 C C . ALA A 1 177 ? 21.541 4.257 -25.797 1.00 94.62 177 ALA A C 1
ATOM 1401 O O . ALA A 1 177 ? 20.439 4.803 -25.694 1.00 94.62 177 ALA A O 1
ATOM 1402 N N . ARG A 1 178 ? 21.693 3.112 -26.472 1.00 94.62 178 ARG A N 1
ATOM 1403 C CA . ARG A 1 178 ? 20.604 2.415 -27.169 1.00 94.62 178 ARG A CA 1
ATOM 1404 C C . ARG A 1 178 ? 20.218 1.121 -26.466 1.00 94.62 178 ARG A C 1
ATOM 1406 O O . ARG A 1 178 ? 21.071 0.308 -26.125 1.00 94.62 178 ARG A O 1
ATOM 1413 N N . VAL A 1 179 ? 18.913 0.894 -26.339 1.00 94.62 179 VAL A N 1
ATOM 1414 C CA . VAL A 1 179 ? 18.325 -0.344 -25.814 1.00 94.62 179 VAL A CA 1
ATOM 1415 C C . VAL A 1 179 ? 17.468 -1.037 -26.864 1.00 94.62 179 VAL A C 1
ATOM 1417 O O . VAL A 1 179 ? 16.797 -0.390 -27.674 1.00 94.62 179 VAL A O 1
ATOM 1420 N N . GLN A 1 180 ? 17.485 -2.369 -26.833 1.00 95.44 180 GLN A N 1
ATOM 14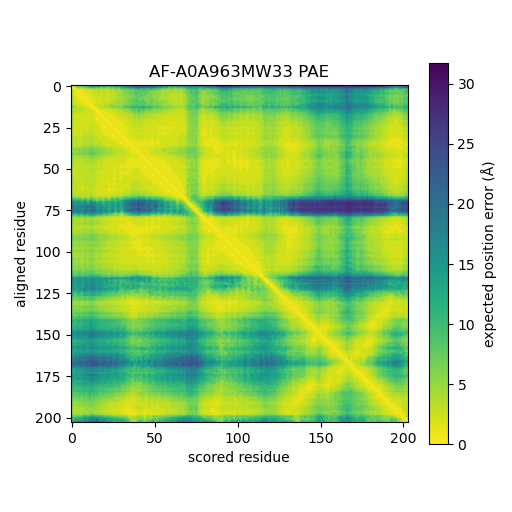21 C CA . GLN A 1 180 ? 16.668 -3.222 -27.690 1.00 95.44 180 GLN A CA 1
ATOM 1422 C C . GLN A 1 180 ? 15.174 -3.013 -27.411 1.00 95.44 180 GLN A C 1
ATOM 1424 O O . GLN A 1 180 ? 14.740 -3.074 -26.260 1.00 95.44 180 GLN A O 1
ATOM 1429 N N . VAL A 1 181 ? 14.379 -2.812 -28.463 1.00 95.56 181 VAL A N 1
ATOM 1430 C CA . VAL A 1 181 ? 12.913 -2.819 -28.381 1.00 95.56 181 VAL A CA 1
ATOM 1431 C C . VAL A 1 181 ? 12.41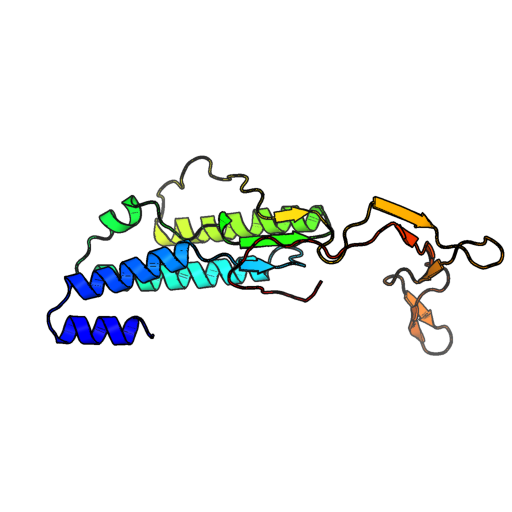2 -4.256 -28.500 1.00 95.56 181 VAL A C 1
ATOM 1433 O O . VAL A 1 181 ? 12.953 -5.042 -29.278 1.00 95.56 181 VAL A O 1
ATOM 1436 N N . TYR A 1 182 ? 11.375 -4.595 -27.738 1.00 94.38 182 TYR A N 1
ATOM 1437 C CA . TYR A 1 182 ? 10.755 -5.917 -27.737 1.00 94.38 182 TYR A CA 1
ATOM 1438 C C . TYR A 1 182 ? 9.285 -5.836 -28.147 1.00 94.38 182 TYR A C 1
ATOM 1440 O O . TYR A 1 182 ? 8.596 -4.867 -27.825 1.00 94.38 182 TYR A O 1
ATOM 1448 N N . ASP A 1 183 ? 8.821 -6.883 -28.820 1.00 94.31 183 ASP A N 1
ATOM 1449 C CA . ASP A 1 183 ? 7.411 -7.199 -28.998 1.00 94.31 183 ASP A CA 1
ATOM 1450 C C . ASP A 1 183 ? 6.969 -8.199 -27.930 1.00 94.31 183 ASP A C 1
ATOM 1452 O O . ASP A 1 183 ? 7.671 -9.167 -27.628 1.00 94.31 183 ASP A O 1
ATOM 1456 N N . TYR A 1 184 ? 5.793 -7.961 -27.358 1.00 94.44 184 TYR A N 1
ATOM 1457 C CA . TYR A 1 184 ? 5.217 -8.812 -26.324 1.00 94.44 184 TYR A CA 1
ATOM 1458 C C . TYR A 1 184 ? 4.266 -9.824 -26.955 1.00 94.44 184 TYR A C 1
ATOM 1460 O O . TYR A 1 184 ? 3.350 -9.456 -27.693 1.00 94.44 184 TYR A O 1
ATOM 1468 N N . VAL A 1 185 ? 4.467 -11.107 -26.662 1.00 95.88 185 VAL A N 1
ATOM 1469 C CA . VAL A 1 185 ? 3.637 -12.197 -27.181 1.00 95.88 185 VAL A CA 1
ATOM 1470 C C . VAL A 1 185 ? 2.391 -12.349 -26.312 1.00 95.88 185 VAL A C 1
ATOM 1472 O O . VAL A 1 185 ? 2.486 -12.554 -25.101 1.00 95.88 185 VAL A O 1
ATOM 1475 N N . LYS A 1 186 ? 1.216 -12.267 -26.956 1.00 94.81 186 LYS A N 1
ATOM 1476 C CA . LYS A 1 186 ? -0.121 -12.335 -26.330 1.00 94.81 186 LYS A CA 1
ATOM 1477 C C . LYS A 1 186 ? -0.239 -11.438 -25.083 1.00 94.81 186 LYS A C 1
ATOM 1479 O O . LYS A 1 186 ? -0.566 -11.932 -24.000 1.00 94.81 186 LYS A O 1
ATOM 1484 N N . PRO A 1 187 ? 0.018 -10.130 -25.230 1.00 96.06 187 PRO A N 1
ATOM 1485 C CA . PRO A 1 187 ? -0.018 -9.217 -24.107 1.00 96.06 187 PRO A CA 1
ATOM 1486 C C . PRO A 1 187 ? -1.449 -9.084 -23.584 1.00 96.06 187 PRO A C 1
ATOM 1488 O O . PRO A 1 187 ? -2.409 -9.040 -24.361 1.00 96.06 187 PRO A O 1
ATOM 1491 N N . LYS A 1 188 ? -1.595 -9.016 -22.264 1.00 96.62 188 LYS A N 1
ATOM 1492 C CA . LYS A 1 188 ? -2.871 -8.765 -21.591 1.00 96.62 188 LYS A CA 1
ATOM 1493 C C . LYS A 1 188 ? -2.668 -7.734 -20.483 1.00 96.62 188 LYS A C 1
ATOM 1495 O O . LYS A 1 188 ? -1.588 -7.710 -19.895 1.00 96.62 188 LYS A O 1
ATOM 1500 N N . PRO A 1 189 ? -3.687 -6.917 -20.170 1.00 95.94 189 PRO A N 1
ATOM 1501 C CA . PRO A 1 189 ? -3.638 -6.055 -18.998 1.00 95.94 189 PRO A CA 1
ATOM 1502 C C . PRO A 1 189 ? -3.377 -6.871 -17.731 1.00 95.94 189 PRO A C 1
ATOM 1504 O O . PRO A 1 189 ? -3.975 -7.938 -17.543 1.00 95.94 189 PRO A O 1
ATOM 1507 N N . THR A 1 190 ? -2.498 -6.374 -16.868 1.00 95.56 190 THR A N 1
ATOM 1508 C CA . THR A 1 190 ? -2.251 -6.987 -15.564 1.00 95.56 190 THR A CA 1
ATOM 1509 C C . THR A 1 190 ? -3.505 -6.897 -14.694 1.00 95.56 190 THR A C 1
ATOM 1511 O O . THR A 1 190 ? -4.103 -5.834 -14.543 1.00 95.56 190 THR A O 1
ATOM 1514 N N . ALA A 1 191 ? -3.903 -8.014 -14.081 1.00 95.88 191 ALA A N 1
ATOM 1515 C CA . ALA A 1 191 ? -4.965 -8.011 -13.080 1.00 95.88 191 ALA A CA 1
ATOM 1516 C C . ALA A 1 191 ? -4.435 -7.469 -11.744 1.00 95.88 191 ALA A C 1
ATOM 1518 O O . ALA A 1 191 ? -3.491 -8.029 -11.171 1.00 95.88 191 ALA A O 1
ATOM 1519 N N . TRP A 1 192 ? -5.052 -6.391 -11.264 1.00 96.06 192 TRP A N 1
ATOM 1520 C CA . TRP A 1 192 ? -4.756 -5.784 -9.967 1.00 96.06 192 TRP A CA 1
ATOM 1521 C C . TRP A 1 192 ? -5.535 -6.461 -8.839 1.00 96.06 192 TRP A C 1
ATOM 1523 O O . TRP A 1 192 ? -6.636 -6.969 -9.079 1.00 96.06 192 TRP A O 1
ATOM 1533 N N . PRO A 1 193 ? -4.986 -6.476 -7.612 1.00 95.81 193 PRO A N 1
ATOM 1534 C CA . PRO A 1 193 ? -5.736 -6.939 -6.458 1.00 95.81 193 PRO A CA 1
ATOM 1535 C C . PRO A 1 193 ? -6.927 -6.010 -6.188 1.00 95.81 193 PRO A C 1
ATOM 1537 O O . PRO A 1 193 ? -6.887 -4.811 -6.463 1.00 95.81 193 PRO A O 1
ATOM 1540 N N . GLU A 1 194 ?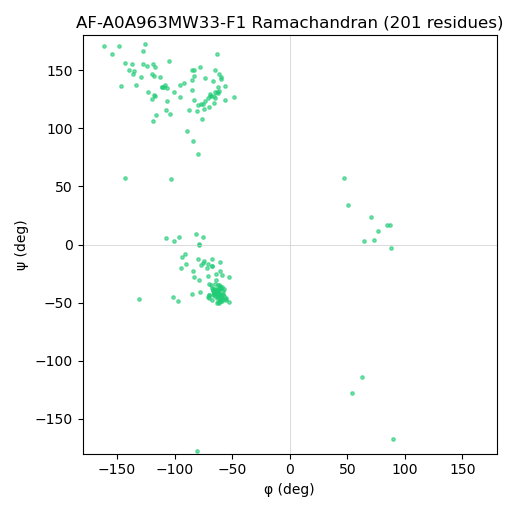 -7.996 -6.569 -5.625 1.00 96.25 194 GLU A N 1
ATOM 1541 C CA . GLU A 1 194 ? -9.168 -5.784 -5.243 1.00 96.25 194 GLU A CA 1
ATOM 1542 C C . GLU A 1 194 ? -8.816 -4.789 -4.128 1.00 96.25 194 GLU A C 1
ATOM 1544 O O . GLU A 1 194 ? -8.312 -5.172 -3.067 1.00 96.25 194 GLU A O 1
ATOM 1549 N N . ALA A 1 195 ? -9.115 -3.514 -4.368 1.00 97.12 195 ALA A N 1
ATOM 1550 C CA . ALA A 1 195 ? -8.878 -2.423 -3.437 1.00 97.12 195 ALA A CA 1
ATOM 1551 C C . ALA A 1 195 ? -10.049 -1.434 -3.452 1.00 97.12 195 ALA A C 1
ATOM 1553 O O . ALA A 1 195 ? -10.714 -1.244 -4.469 1.00 97.12 195 ALA A O 1
ATOM 1554 N N . ALA A 1 196 ? -10.284 -0.786 -2.313 1.00 97.75 196 ALA A N 1
ATOM 1555 C CA . ALA A 1 196 ? -11.297 0.256 -2.183 1.00 97.75 196 ALA A CA 1
ATOM 1556 C C . ALA A 1 196 ? -10.808 1.600 -2.743 1.00 97.75 196 ALA A C 1
ATOM 1558 O O . ALA A 1 196 ? -11.611 2.394 -3.231 1.00 97.75 196 ALA A O 1
ATOM 1559 N N . PHE A 1 197 ? -9.497 1.847 -2.675 1.00 97.38 197 PHE A N 1
ATOM 1560 C CA . PHE A 1 197 ? -8.864 3.070 -3.154 1.00 97.38 197 PHE A CA 1
ATOM 1561 C C . PHE A 1 197 ? -7.594 2.755 -3.933 1.00 97.38 197 PHE A C 1
ATOM 1563 O O . PHE A 1 197 ? -6.872 1.817 -3.598 1.00 97.38 197 PHE A O 1
ATOM 1570 N N . ILE A 1 198 ? -7.319 3.583 -4.939 1.00 96.69 198 ILE A N 1
ATOM 1571 C CA . ILE A 1 198 ? -6.066 3.578 -5.688 1.00 96.69 198 ILE A CA 1
ATOM 1572 C C . ILE A 1 198 ? -5.400 4.932 -5.462 1.00 96.69 198 ILE A C 1
ATOM 1574 O O . ILE A 1 198 ? -6.046 5.971 -5.618 1.00 96.69 198 ILE A O 1
ATOM 1578 N N . VAL A 1 199 ? -4.139 4.913 -5.048 1.00 96.31 199 VAL A N 1
ATOM 1579 C CA . VAL A 1 199 ? -3.317 6.097 -4.776 1.00 96.31 199 VAL A CA 1
ATOM 1580 C C . VAL A 1 199 ? -2.024 6.023 -5.581 1.00 96.31 199 VAL A C 1
ATOM 1582 O O . VAL A 1 199 ? -1.731 5.002 -6.195 1.00 96.31 199 VAL A O 1
ATOM 1585 N N . GLY A 1 200 ? -1.248 7.103 -5.556 1.00 91.12 200 GLY A N 1
ATOM 1586 C CA . GLY A 1 200 ? 0.054 7.151 -6.210 1.00 91.12 200 GLY A CA 1
ATOM 1587 C C . GLY A 1 200 ? -0.007 7.632 -7.653 1.00 91.12 200 GLY A C 1
ATOM 1588 O O . GLY A 1 200 ? -0.996 8.217 -8.108 1.00 91.12 200 GLY A O 1
ATOM 1589 N N . ASN A 1 201 ? 1.109 7.442 -8.346 1.00 81.81 201 ASN A N 1
ATOM 1590 C CA . ASN A 1 201 ? 1.237 7.813 -9.746 1.00 81.81 201 ASN A CA 1
ATOM 1591 C C . ASN A 1 201 ? 0.659 6.702 -10.634 1.00 81.81 201 ASN A C 1
ATOM 1593 O O . ASN A 1 201 ? 0.702 5.532 -10.254 1.00 81.81 201 ASN A O 1
ATOM 1597 N N . PRO A 1 202 ? 0.131 7.039 -11.823 1.00 79.75 202 PRO A N 1
ATOM 1598 C CA . PRO A 1 202 ? -0.182 6.014 -12.804 1.00 79.75 202 PRO A CA 1
ATOM 1599 C C . PRO A 1 202 ? 1.101 5.247 -13.183 1.00 79.75 202 PRO A C 1
ATOM 1601 O O . PRO A 1 202 ? 2.163 5.874 -13.264 1.00 79.75 202 PRO A O 1
ATOM 1604 N N . PRO A 1 203 ? 1.002 3.924 -13.392 1.00 77.50 203 PRO A N 1
ATOM 1605 C CA . PRO A 1 203 ? 2.123 3.089 -13.809 1.00 77.50 203 PRO A CA 1
ATOM 1606 C C . PRO A 1 203 ? 2.550 3.343 -15.261 1.00 77.50 203 PRO A C 1
ATOM 1608 O O . PRO A 1 203 ? 1.726 3.859 -16.056 1.00 77.50 203 PRO A O 1
#

pLDDT: mean 90.48, std 9.39, range [46.69, 98.31]